Protein AF-A0A7S1T922-F1 (afdb_monomer)

Secondary structure (DSSP, 8-state):
--------------------------------EEEEEEEE--S-GGGGSGGG---EESSS---SSSSSPPPTTTTB-TTT-SBPEEEEEEE---TTSGGGSEEEEEEEE-S-GGGTTSTTSEEEEEEEE-SS-SS--SSPPPTT--SPPPPPTTTTT----TT-HHHHHHHHHTT----S-SSS--PPPEEEE---SS-SSS---STTSHHHHHHHHHHHHHHHHTT----TT---HHHHHHHHHHS-GGGG-EEEEE---

Structure (mmCIF, N/CA/C/O backbone):
data_AF-A0A7S1T922-F1
#
_entry.id   AF-A0A7S1T922-F1
#
loop_
_atom_site.group_PDB
_atom_site.id
_atom_site.type_symbol
_atom_site.label_atom_id
_atom_site.label_alt_id
_atom_site.label_comp_id
_atom_site.label_asym_id
_atom_site.label_entity_id
_atom_site.label_seq_id
_atom_site.pdbx_PDB_ins_code
_atom_site.Cartn_x
_atom_site.Cartn_y
_atom_site.Cartn_z
_atom_site.occupancy
_atom_site.B_iso_or_equiv
_atom_site.auth_seq_id
_atom_site.auth_comp_id
_atom_site.auth_asym_id
_atom_site.auth_atom_id
_atom_site.pdbx_PDB_model_num
ATOM 1 N N . ASP A 1 1 ? -32.374 -12.387 65.206 1.00 33.56 1 ASP A N 1
ATOM 2 C CA . ASP A 1 1 ? -32.457 -13.682 65.903 1.00 33.56 1 ASP A CA 1
ATOM 3 C C . ASP A 1 1 ? -32.632 -14.770 64.865 1.00 33.56 1 ASP A C 1
ATOM 5 O O . ASP A 1 1 ? -33.562 -14.675 64.082 1.00 33.56 1 ASP A O 1
ATOM 9 N N . GLU A 1 2 ? -31.784 -15.767 64.685 1.00 30.92 2 GLU A N 1
ATOM 10 C CA . GLU A 1 2 ? -30.528 -16.191 65.299 1.00 30.92 2 GLU A CA 1
ATOM 11 C C . GLU A 1 2 ? -29.911 -17.172 64.282 1.00 30.92 2 GLU A C 1
ATOM 13 O O . GLU A 1 2 ? -30.630 -17.867 63.560 1.00 30.92 2 GLU A O 1
ATOM 18 N N . ALA A 1 3 ? -28.585 -17.188 64.190 1.00 24.31 3 ALA A N 1
ATOM 19 C CA . ALA A 1 3 ? -27.822 -18.174 63.435 1.00 24.31 3 ALA A CA 1
ATOM 20 C C . ALA A 1 3 ? -27.866 -19.546 64.127 1.00 24.31 3 ALA A C 1
ATOM 22 O O . ALA A 1 3 ? -28.048 -19.597 65.336 1.00 24.31 3 ALA A O 1
ATOM 23 N N . HIS A 1 4 ? -27.555 -20.629 63.408 1.00 27.78 4 HIS A N 1
ATOM 24 C CA . HIS A 1 4 ? -26.726 -21.689 63.990 1.00 27.78 4 HIS A CA 1
ATOM 25 C C . HIS A 1 4 ? -25.907 -22.410 62.916 1.00 27.78 4 HIS A C 1
ATOM 27 O O . HIS A 1 4 ? -26.412 -23.172 62.095 1.00 27.78 4 HIS A O 1
ATOM 33 N N . VAL A 1 5 ? -24.608 -22.127 62.968 1.00 26.52 5 VAL A N 1
ATOM 34 C CA . VAL A 1 5 ? -23.510 -22.930 62.433 1.00 26.52 5 VAL A CA 1
ATOM 35 C C . VAL A 1 5 ? -23.340 -24.152 63.339 1.00 26.52 5 VAL A C 1
ATOM 37 O O . VAL A 1 5 ? -23.455 -24.021 64.560 1.00 26.52 5 VAL A O 1
ATOM 40 N N . VAL A 1 6 ? -22.997 -25.310 62.768 1.00 30.72 6 VAL A N 1
ATOM 41 C CA . VAL A 1 6 ? -22.291 -26.362 63.509 1.00 30.72 6 VAL A CA 1
ATOM 42 C C . VAL A 1 6 ? -21.081 -26.809 62.698 1.00 30.72 6 VAL A C 1
ATOM 44 O O . VAL A 1 6 ? -21.196 -27.284 61.571 1.00 30.72 6 VAL A O 1
ATOM 47 N N . VAL A 1 7 ? -19.933 -26.579 63.321 1.00 25.06 7 VAL A N 1
ATOM 48 C CA . VAL A 1 7 ? -18.575 -26.962 62.947 1.00 25.06 7 VAL A CA 1
ATOM 49 C C . VAL A 1 7 ? -18.352 -28.429 63.324 1.00 25.06 7 VAL A C 1
ATOM 51 O O . VAL A 1 7 ? -18.814 -28.865 64.378 1.00 25.06 7 VAL A O 1
ATOM 54 N N . ALA A 1 8 ? -17.595 -29.166 62.513 1.00 29.77 8 ALA A N 1
ATOM 55 C CA . ALA A 1 8 ? -16.902 -30.370 62.957 1.00 29.77 8 ALA A CA 1
ATOM 56 C C . ALA A 1 8 ? -15.410 -30.211 62.635 1.00 29.77 8 ALA A C 1
ATOM 58 O O . ALA A 1 8 ? -15.023 -30.191 61.471 1.00 29.77 8 ALA A O 1
ATOM 59 N N . GLU A 1 9 ? -14.600 -30.073 63.684 1.00 29.53 9 GLU A N 1
ATOM 60 C CA . GLU A 1 9 ? -13.139 -30.160 63.657 1.00 29.53 9 GLU A CA 1
ATOM 61 C C . GLU A 1 9 ? -12.690 -31.444 64.366 1.00 29.53 9 GLU A C 1
ATOM 63 O O . GLU A 1 9 ? -13.256 -31.794 65.407 1.00 29.53 9 GLU A O 1
ATOM 68 N N . LYS A 1 10 ? -11.659 -32.088 63.795 1.00 31.52 10 LYS A N 1
ATOM 69 C CA . LYS A 1 10 ? -10.543 -32.875 64.380 1.00 31.52 10 LYS A CA 1
ATOM 70 C C . LYS A 1 10 ? -10.124 -33.959 63.371 1.00 31.52 10 LYS A C 1
ATOM 72 O O . LYS A 1 10 ? -10.988 -34.581 62.772 1.00 31.52 10 LYS A O 1
ATOM 77 N N . GLU A 1 11 ? -8.856 -34.276 63.135 1.00 32.97 11 GLU A N 1
ATOM 78 C CA . GLU A 1 11 ? -7.613 -33.996 63.859 1.00 32.97 11 GLU A CA 1
ATOM 79 C C . GLU A 1 11 ? -6.422 -34.184 62.897 1.00 32.97 11 GLU A C 1
ATOM 81 O O . GLU A 1 11 ? -6.528 -34.909 61.907 1.00 32.97 11 GLU A O 1
ATOM 86 N N . GLU A 1 12 ? -5.311 -33.515 63.201 1.00 35.28 12 GLU A N 1
ATOM 87 C CA . GLU A 1 12 ? -4.039 -33.523 62.471 1.00 35.28 12 GLU A CA 1
ATOM 88 C C . GLU A 1 12 ? -3.331 -34.890 62.488 1.00 35.28 12 GLU A C 1
ATOM 90 O O . GLU A 1 12 ? -3.368 -35.622 63.478 1.00 35.28 12 GLU A O 1
ATOM 95 N N . GLY A 1 13 ? -2.601 -35.181 61.408 1.00 30.73 13 GLY A N 1
ATOM 96 C CA . GLY A 1 13 ? -1.639 -36.275 61.316 1.00 30.73 13 GLY A CA 1
ATOM 97 C C . GLY A 1 13 ? -0.572 -35.963 60.267 1.00 30.73 13 GLY A C 1
ATOM 98 O O . GLY A 1 13 ? -0.808 -36.131 59.076 1.00 30.73 13 GLY A O 1
ATOM 99 N N . ASP A 1 14 ? 0.571 -35.476 60.747 1.00 37.25 14 ASP A N 1
ATOM 100 C CA . ASP A 1 14 ? 1.849 -35.278 60.052 1.00 37.25 14 ASP A CA 1
ATOM 101 C C . ASP A 1 14 ? 2.324 -36.546 59.312 1.00 37.25 14 ASP A C 1
ATOM 103 O O . ASP A 1 14 ? 2.269 -37.655 59.850 1.00 37.25 14 ASP A O 1
ATOM 107 N N . GLY A 1 15 ? 2.813 -36.364 58.083 1.00 33.34 15 GLY A N 1
ATOM 108 C CA . GLY A 1 15 ? 3.471 -37.398 57.292 1.00 33.34 15 GLY A CA 1
ATOM 109 C C . GLY A 1 15 ? 3.957 -36.872 55.941 1.00 33.34 15 GLY A C 1
ATOM 110 O O . GLY A 1 15 ? 3.274 -37.010 54.933 1.00 33.34 15 GLY A O 1
ATOM 111 N N . GLN A 1 16 ? 5.145 -36.271 55.936 1.00 37.50 16 GLN A N 1
ATOM 112 C CA . GLN A 1 16 ? 5.915 -35.851 54.756 1.00 37.50 16 GLN A CA 1
ATOM 113 C C . GLN A 1 16 ? 6.115 -36.994 53.732 1.00 37.50 16 GLN A C 1
ATOM 115 O O . GLN A 1 16 ? 6.586 -38.063 54.122 1.00 37.50 16 GLN A O 1
ATOM 120 N N . ASN A 1 17 ? 5.882 -36.759 52.429 1.00 32.50 17 ASN A N 1
ATOM 121 C CA . ASN A 1 17 ? 6.577 -37.485 51.350 1.00 32.50 17 ASN A CA 1
ATOM 122 C C . ASN A 1 17 ? 6.554 -36.717 50.006 1.00 32.50 17 ASN A C 1
ATOM 124 O O . ASN A 1 17 ? 5.524 -36.660 49.348 1.00 32.50 17 ASN A O 1
ATOM 128 N N . TYR A 1 18 ? 7.707 -36.115 49.697 1.00 34.81 18 TYR A N 1
ATOM 129 C CA . TYR A 1 18 ? 8.375 -35.900 48.406 1.00 34.81 18 TYR A CA 1
ATOM 130 C C . TYR A 1 18 ? 7.546 -35.808 47.105 1.00 34.81 18 TYR A C 1
ATOM 132 O O . TYR A 1 18 ? 7.038 -36.807 46.615 1.00 34.81 18 TYR A O 1
ATOM 140 N N . GLY A 1 19 ? 7.567 -34.602 46.522 1.00 39.25 19 GLY A N 1
ATOM 141 C CA . GLY A 1 19 ? 8.035 -34.330 45.157 1.00 39.25 19 GLY A CA 1
ATOM 142 C C . GLY A 1 19 ? 7.337 -35.019 43.991 1.00 39.25 19 GLY A C 1
ATOM 143 O O . GLY A 1 19 ? 7.644 -36.163 43.686 1.00 39.25 19 GLY A O 1
ATOM 144 N N . GLU A 1 20 ? 6.552 -34.236 43.263 1.00 41.75 20 GLU A N 1
ATOM 145 C CA . GLU A 1 20 ? 6.659 -34.141 41.808 1.00 41.75 20 GLU A CA 1
ATOM 146 C C . GLU A 1 20 ? 6.346 -32.679 41.479 1.00 41.75 20 GLU A C 1
ATOM 148 O O . GLU A 1 20 ? 5.205 -32.226 41.559 1.00 41.75 20 GLU A O 1
ATOM 153 N N . ASP A 1 21 ? 7.422 -31.918 41.279 1.00 41.28 21 ASP A N 1
ATOM 154 C CA . ASP A 1 21 ? 7.391 -30.658 40.558 1.00 41.28 21 ASP A CA 1
ATOM 155 C C . ASP A 1 21 ? 6.929 -31.017 39.138 1.00 41.28 21 ASP A C 1
ATOM 157 O O . ASP A 1 21 ? 7.719 -31.483 38.318 1.00 41.28 21 ASP A O 1
ATOM 161 N N . GLU A 1 22 ? 5.631 -30.894 38.862 1.00 44.97 22 GLU A N 1
ATOM 162 C CA . GLU A 1 22 ? 5.206 -30.612 37.495 1.00 44.97 22 GLU A CA 1
ATOM 163 C C . GLU A 1 22 ? 5.652 -29.170 37.264 1.00 44.97 22 GLU A C 1
ATOM 165 O O . GLU A 1 22 ? 4.977 -28.212 37.638 1.00 44.97 22 GLU A O 1
ATOM 170 N N . GLU A 1 23 ? 6.895 -29.031 36.795 1.00 46.75 23 GLU A N 1
ATOM 171 C CA . GLU A 1 23 ? 7.306 -27.848 36.063 1.00 46.75 23 GLU A CA 1
ATOM 172 C C . GLU A 1 23 ? 6.261 -27.700 34.959 1.00 46.75 23 GLU A C 1
ATOM 174 O O . GLU A 1 23 ? 6.206 -28.508 34.030 1.00 46.75 23 GLU A O 1
ATOM 179 N N . ASP A 1 24 ? 5.369 -26.725 35.133 1.00 46.00 24 ASP A N 1
ATOM 180 C CA . ASP A 1 24 ? 4.614 -26.130 34.045 1.00 46.00 24 ASP A CA 1
ATOM 181 C C . ASP A 1 24 ? 5.674 -25.608 33.054 1.00 46.00 24 ASP A C 1
ATOM 183 O O . ASP A 1 24 ? 6.095 -24.451 33.101 1.00 46.00 24 ASP A O 1
ATOM 187 N N . GLU A 1 25 ? 6.188 -26.498 32.201 1.00 48.97 25 GLU A N 1
ATOM 188 C CA . GLU A 1 25 ? 6.763 -26.160 30.905 1.00 48.97 25 GLU A CA 1
ATOM 189 C C . GLU A 1 25 ? 5.591 -25.606 30.087 1.00 48.97 25 GLU A C 1
ATOM 191 O O . GLU A 1 25 ? 5.027 -26.286 29.229 1.00 48.97 25 GLU A O 1
ATOM 196 N N . ASP A 1 26 ? 5.152 -24.394 30.443 1.00 51.12 26 ASP A N 1
ATOM 197 C CA . ASP A 1 26 ? 4.234 -23.606 29.643 1.00 51.12 26 ASP A CA 1
ATOM 198 C C . ASP A 1 26 ? 4.912 -23.435 28.287 1.00 51.12 26 ASP A C 1
ATOM 200 O O . ASP A 1 26 ? 5.887 -22.701 28.136 1.00 51.12 26 ASP A O 1
ATOM 204 N N . GLU A 1 27 ? 4.404 -24.226 27.349 1.00 52.44 27 GLU A N 1
ATOM 205 C CA . GLU A 1 27 ? 4.598 -24.204 25.915 1.00 52.44 27 GLU A CA 1
ATOM 206 C C . GLU A 1 27 ? 5.027 -22.807 25.445 1.00 52.44 27 GLU A C 1
ATOM 208 O O . GLU A 1 27 ? 4.201 -21.902 25.292 1.00 52.44 27 GLU A O 1
ATOM 213 N N . ASP A 1 28 ? 6.322 -22.639 25.159 1.00 51.75 28 ASP A N 1
ATOM 214 C CA . ASP A 1 28 ? 6.777 -21.667 24.171 1.00 51.75 28 ASP A CA 1
ATOM 215 C C . ASP A 1 28 ? 6.165 -22.110 22.827 1.00 51.75 28 ASP A C 1
ATOM 217 O O . ASP A 1 28 ? 6.832 -22.702 21.980 1.00 51.75 28 ASP A O 1
ATOM 221 N N . GLU A 1 29 ? 4.851 -21.913 22.652 1.00 53.12 29 GLU A N 1
ATOM 222 C CA . GLU A 1 29 ? 4.195 -21.943 21.352 1.00 53.12 29 GLU A CA 1
ATOM 223 C C . GLU A 1 29 ? 5.031 -21.030 20.469 1.00 53.12 29 GLU A C 1
ATOM 225 O O . GLU A 1 29 ? 5.081 -19.829 20.730 1.00 53.12 29 GLU A O 1
ATOM 230 N N . ASP A 1 30 ? 5.730 -21.618 19.494 1.00 57.31 30 ASP A N 1
ATOM 231 C CA . ASP A 1 30 ? 6.696 -20.971 18.611 1.00 57.31 30 ASP A CA 1
ATOM 232 C C . ASP A 1 30 ? 6.148 -19.627 18.085 1.00 57.31 30 ASP A C 1
ATOM 234 O O . ASP A 1 30 ? 5.515 -19.559 17.024 1.00 57.31 30 ASP A O 1
ATOM 238 N N . GLN A 1 31 ? 6.365 -18.536 18.828 1.00 56.94 31 GLN A N 1
ATOM 239 C CA . GLN A 1 31 ? 5.956 -17.198 18.427 1.00 56.94 31 GLN A CA 1
ATOM 240 C C . GLN A 1 31 ? 6.876 -16.802 17.283 1.00 56.94 31 GLN A C 1
ATOM 242 O O . GLN A 1 31 ? 7.995 -16.331 17.476 1.00 56.94 31 GLN A O 1
ATOM 247 N N . LEU A 1 32 ? 6.407 -17.048 16.064 1.00 66.00 32 LEU A N 1
ATOM 248 C CA . LEU A 1 32 ? 7.115 -16.675 14.853 1.00 66.00 32 LEU A CA 1
ATOM 249 C C . LEU A 1 32 ? 7.105 -15.147 14.741 1.00 66.00 32 LEU A C 1
ATOM 251 O O . LEU A 1 32 ? 6.103 -14.531 14.369 1.00 66.00 32 LEU A O 1
ATOM 255 N N . GLU A 1 33 ? 8.231 -14.538 15.095 1.00 68.25 33 GLU A N 1
ATOM 256 C CA . GLU A 1 33 ? 8.508 -13.126 14.870 1.00 68.25 33 GLU A CA 1
ATOM 257 C C . GLU A 1 33 ? 9.155 -12.948 13.491 1.00 68.25 33 GLU A C 1
ATOM 259 O O . GLU A 1 33 ? 10.120 -13.632 13.141 1.00 68.25 33 GLU A O 1
ATOM 264 N N . TRP A 1 34 ? 8.631 -12.014 12.694 1.00 78.69 34 TRP A N 1
ATOM 265 C CA . TRP A 1 34 ? 9.220 -11.656 11.403 1.00 78.69 34 TRP A CA 1
ATOM 266 C C . TRP A 1 34 ? 9.625 -10.185 11.381 1.00 78.69 34 TRP A C 1
ATOM 268 O O . TRP A 1 34 ? 8.806 -9.292 11.622 1.00 78.69 34 TRP A O 1
ATOM 278 N N . MET A 1 35 ? 10.883 -9.935 11.018 1.00 83.25 35 MET A N 1
ATOM 279 C CA . MET A 1 35 ? 11.386 -8.602 10.704 1.00 83.25 35 MET A CA 1
ATOM 280 C C . MET A 1 35 ? 11.002 -8.250 9.265 1.00 83.25 35 MET A C 1
ATOM 282 O O . MET A 1 35 ? 11.405 -8.935 8.328 1.00 83.25 35 MET A O 1
ATOM 286 N N . LEU A 1 36 ? 10.222 -7.181 9.077 1.00 85.88 36 LEU A N 1
ATOM 287 C CA . LEU A 1 36 ? 9.866 -6.720 7.730 1.00 85.88 36 LEU A CA 1
ATOM 288 C C . LEU A 1 36 ? 10.960 -5.884 7.065 1.00 85.88 36 LEU A C 1
ATOM 290 O O . LEU A 1 36 ? 10.932 -5.749 5.847 1.00 85.88 36 LEU A O 1
ATOM 294 N N . GLY A 1 37 ? 11.856 -5.288 7.856 1.00 89.88 37 GLY A N 1
ATOM 295 C CA . GLY A 1 37 ? 12.915 -4.391 7.402 1.00 89.88 37 GLY A CA 1
ATOM 296 C C . GLY A 1 37 ? 13.105 -3.177 8.316 1.00 89.88 37 GLY A C 1
ATOM 297 O O . GLY A 1 37 ? 12.448 -3.044 9.358 1.00 89.88 37 GLY A O 1
ATOM 298 N N . PHE A 1 38 ? 14.002 -2.289 7.898 1.00 90.88 38 PHE A N 1
ATOM 299 C CA . PHE A 1 38 ? 14.304 -1.013 8.540 1.00 90.88 38 PHE A CA 1
ATOM 300 C C . PHE A 1 38 ? 13.444 0.100 7.958 1.00 90.88 38 PHE A C 1
ATOM 302 O O . PHE A 1 38 ? 13.161 0.113 6.762 1.00 90.88 38 PHE A O 1
ATOM 309 N N . VAL A 1 39 ? 13.021 1.036 8.804 1.00 93.88 39 VAL A N 1
ATOM 310 C CA . VAL A 1 39 ? 12.244 2.193 8.357 1.00 93.88 39 VAL A CA 1
ATOM 311 C C . VAL A 1 39 ? 13.183 3.348 8.028 1.00 93.88 39 VAL A C 1
ATOM 313 O O . VAL A 1 39 ? 13.770 3.940 8.933 1.00 93.88 39 VAL A O 1
ATOM 316 N N . GLU A 1 40 ? 13.264 3.711 6.751 1.00 93.19 40 GLU A N 1
ATOM 317 C CA . GLU A 1 40 ? 14.149 4.767 6.251 1.00 93.19 40 GLU A CA 1
ATOM 318 C C . GLU A 1 40 ? 13.374 5.843 5.482 1.00 93.19 40 GLU A C 1
ATOM 320 O O . GLU A 1 40 ? 12.318 5.593 4.897 1.00 93.19 40 GLU A O 1
ATOM 325 N N . ALA A 1 41 ? 13.879 7.076 5.493 1.00 93.50 41 ALA A N 1
ATOM 326 C CA . ALA A 1 41 ? 13.308 8.125 4.656 1.00 93.50 41 ALA A CA 1
ATOM 327 C C . ALA A 1 41 ? 13.645 7.831 3.181 1.00 93.50 41 ALA A C 1
ATOM 329 O O . ALA A 1 41 ? 14.814 7.573 2.897 1.00 93.50 41 ALA A O 1
ATOM 330 N N . PRO A 1 42 ? 12.675 7.902 2.250 1.00 90.81 42 PRO A N 1
ATOM 331 C CA . PRO A 1 42 ? 12.951 7.675 0.832 1.00 90.81 42 PRO A CA 1
ATOM 332 C C . PRO A 1 42 ? 13.887 8.757 0.280 1.00 90.81 42 PRO A C 1
ATOM 334 O O . PRO A 1 42 ? 13.825 9.915 0.718 1.00 90.81 42 PRO A O 1
ATOM 337 N N . GLU A 1 43 ? 14.707 8.414 -0.715 1.00 87.31 43 GLU A N 1
ATOM 338 C CA . GLU A 1 43 ? 15.558 9.399 -1.392 1.00 87.31 43 GLU A CA 1
ATOM 339 C C . GLU A 1 43 ? 14.707 10.356 -2.241 1.00 87.31 43 GLU A C 1
ATOM 341 O O . GLU A 1 43 ? 14.911 11.576 -2.220 1.00 87.31 43 GLU A O 1
ATOM 346 N N . ASP A 1 44 ? 13.704 9.809 -2.936 1.00 88.31 44 ASP A N 1
ATOM 347 C CA . ASP A 1 44 ? 12.704 10.553 -3.702 1.00 88.31 44 ASP A CA 1
ATOM 348 C C . ASP A 1 44 ? 11.291 10.004 -3.427 1.00 88.31 44 ASP A C 1
ATOM 350 O O . ASP A 1 44 ? 11.036 8.803 -3.460 1.00 88.31 44 ASP A O 1
ATOM 354 N N . GLY A 1 45 ? 10.308 10.887 -3.225 1.00 86.88 45 GLY A N 1
ATOM 355 C CA . GLY A 1 45 ? 8.904 10.485 -3.070 1.00 86.88 45 GLY A CA 1
ATOM 356 C C . GLY A 1 45 ? 8.340 9.724 -4.280 1.00 86.88 45 GLY A C 1
ATOM 357 O O . GLY A 1 45 ? 7.357 8.995 -4.141 1.00 86.88 45 GLY A O 1
ATOM 358 N N . ALA A 1 46 ? 8.957 9.853 -5.460 1.00 90.81 46 ALA A N 1
ATOM 359 C CA . ALA A 1 46 ? 8.615 9.070 -6.645 1.00 90.81 46 ALA A CA 1
ATOM 360 C C . ALA A 1 46 ? 8.903 7.560 -6.491 1.00 90.81 46 ALA A C 1
ATOM 362 O O . ALA A 1 46 ? 8.287 6.750 -7.192 1.00 90.81 46 ALA A O 1
ATOM 363 N N . GLU A 1 47 ? 9.794 7.172 -5.574 1.00 91.62 47 GLU A N 1
ATOM 364 C CA . GLU A 1 47 ? 10.139 5.774 -5.272 1.00 91.62 47 GLU A CA 1
ATOM 365 C C . GLU A 1 47 ? 9.005 5.048 -4.543 1.00 91.62 47 GLU A C 1
ATOM 367 O O . GLU A 1 47 ? 8.852 3.836 -4.661 1.00 91.62 47 GLU A O 1
ATOM 372 N N . LEU A 1 48 ? 8.129 5.798 -3.872 1.00 94.56 48 LEU A N 1
ATOM 373 C CA . LEU A 1 48 ? 7.002 5.258 -3.112 1.00 94.56 48 LEU A CA 1
ATOM 374 C C . LEU A 1 48 ? 5.678 5.253 -3.893 1.00 94.56 48 LEU A C 1
ATOM 376 O O . LEU A 1 48 ? 4.610 5.012 -3.323 1.00 94.56 48 LEU A O 1
ATOM 380 N N . LEU A 1 49 ? 5.724 5.497 -5.205 1.00 95.31 49 LEU A N 1
ATOM 381 C CA . LEU A 1 49 ? 4.556 5.435 -6.085 1.00 95.31 49 LEU A CA 1
ATOM 382 C C . LEU A 1 49 ? 4.235 3.986 -6.488 1.00 95.31 49 LEU A C 1
ATOM 384 O O . LEU A 1 49 ? 5.094 3.107 -6.506 1.00 95.31 49 LEU A O 1
ATOM 388 N N . ARG A 1 50 ? 2.973 3.714 -6.846 1.00 96.06 50 ARG A N 1
ATOM 389 C CA . ARG A 1 50 ? 2.461 2.337 -7.012 1.00 96.06 50 ARG A CA 1
ATOM 390 C C . ARG A 1 50 ? 3.212 1.472 -8.032 1.00 96.06 50 ARG A C 1
ATOM 392 O O . ARG A 1 50 ? 3.267 0.260 -7.863 1.00 96.06 50 ARG A O 1
ATOM 399 N N . HIS A 1 51 ? 3.799 2.070 -9.072 1.00 95.81 51 HIS A N 1
ATOM 400 C CA . HIS A 1 51 ? 4.534 1.355 -10.125 1.00 95.81 51 HIS A CA 1
ATOM 401 C C . HIS A 1 51 ? 5.933 0.900 -9.693 1.00 95.81 51 HIS A C 1
ATOM 403 O O . HIS A 1 51 ? 6.563 0.124 -10.407 1.00 95.81 51 HIS A O 1
ATOM 409 N N . ARG A 1 52 ? 6.398 1.359 -8.525 1.00 95.75 52 ARG A N 1
ATOM 410 C CA . ARG A 1 52 ? 7.617 0.895 -7.851 1.00 95.75 52 ARG A CA 1
ATOM 411 C C . ARG A 1 52 ? 7.362 -0.255 -6.875 1.00 95.75 52 ARG A C 1
ATOM 413 O O . ARG A 1 52 ? 8.311 -0.829 -6.364 1.00 95.75 52 ARG A O 1
ATOM 420 N N . PHE A 1 53 ? 6.094 -0.613 -6.648 1.00 96.31 53 PHE A N 1
ATOM 421 C CA . PHE A 1 53 ? 5.671 -1.690 -5.745 1.00 96.31 53 PHE A CA 1
ATOM 422 C C . PHE A 1 53 ? 6.277 -1.597 -4.325 1.00 96.31 53 PHE A C 1
ATOM 424 O O . PHE A 1 53 ? 6.869 -2.564 -3.848 1.00 96.31 53 PHE A O 1
ATOM 431 N N . PRO A 1 54 ? 6.128 -0.460 -3.621 1.00 96.50 54 PRO A N 1
ATOM 432 C CA . PRO A 1 54 ? 6.856 -0.220 -2.380 1.00 96.50 54 PRO A CA 1
ATOM 433 C C . PRO A 1 54 ? 6.308 -1.030 -1.197 1.00 96.50 54 PRO A C 1
ATOM 435 O O . PRO A 1 54 ? 5.089 -1.212 -1.045 1.00 96.50 54 PRO A O 1
ATOM 438 N N . SER A 1 55 ? 7.218 -1.405 -0.299 1.00 97.56 55 SER A N 1
ATOM 439 C CA . SER A 1 55 ? 6.925 -1.676 1.111 1.00 97.56 55 SER A CA 1
ATOM 440 C C . SER A 1 55 ? 7.220 -0.402 1.899 1.00 97.56 55 SER A C 1
ATOM 442 O O . SER A 1 55 ? 8.311 0.147 1.795 1.00 97.56 55 SER A O 1
ATOM 444 N N . LYS A 1 56 ? 6.238 0.126 2.634 1.00 97.31 56 LYS A N 1
ATOM 445 C CA . LYS A 1 56 ? 6.358 1.446 3.272 1.00 97.31 56 LYS A CA 1
ATOM 446 C C . LYS A 1 56 ? 5.421 1.615 4.456 1.00 97.31 56 LYS A C 1
ATOM 448 O O . LYS A 1 56 ? 4.339 1.024 4.490 1.00 97.31 56 LYS A O 1
ATOM 453 N N . VAL A 1 57 ? 5.799 2.488 5.381 1.00 97.19 57 VAL A N 1
ATOM 454 C CA . VAL A 1 57 ? 4.959 2.946 6.491 1.00 97.19 57 VAL A CA 1
ATOM 455 C C . VAL A 1 57 ? 4.420 4.346 6.212 1.00 97.19 57 VAL A C 1
ATOM 457 O O . VAL A 1 57 ? 5.094 5.182 5.617 1.00 97.19 57 VAL A O 1
ATOM 460 N N . GLY A 1 58 ? 3.189 4.598 6.646 1.00 95.81 58 GLY A N 1
ATOM 461 C CA . GLY A 1 58 ? 2.530 5.895 6.579 1.00 95.81 58 GLY A CA 1
ATOM 462 C C . GLY A 1 58 ? 2.338 6.465 5.173 1.00 95.81 58 GLY A C 1
ATOM 463 O O . GLY A 1 58 ? 2.366 5.758 4.161 1.00 95.81 58 GLY A O 1
ATOM 464 N N . GLY A 1 59 ? 2.079 7.770 5.120 1.00 94.69 59 GLY A N 1
ATOM 465 C CA . GLY A 1 59 ? 1.738 8.483 3.895 1.00 94.69 59 GLY A CA 1
ATOM 466 C C . GLY A 1 59 ? 0.388 8.075 3.317 1.00 94.69 59 GLY A C 1
ATOM 467 O O . GLY A 1 59 ? -0.581 7.821 4.038 1.00 94.69 59 GLY A O 1
ATOM 468 N N . ARG A 1 60 ? 0.314 8.044 1.986 1.00 95.75 60 ARG A N 1
ATOM 469 C CA . ARG A 1 60 ? -0.877 7.597 1.248 1.00 95.75 60 ARG A CA 1
ATOM 470 C C . ARG A 1 60 ? -0.712 6.145 0.817 1.00 95.75 60 ARG A C 1
ATOM 472 O O . ARG A 1 60 ? 0.408 5.760 0.509 1.00 95.75 60 ARG A O 1
ATOM 479 N N . PRO A 1 61 ? -1.771 5.332 0.730 1.00 96.81 61 PRO A N 1
ATOM 480 C CA . PRO A 1 61 ? -1.640 4.015 0.118 1.00 96.81 61 PRO A CA 1
ATOM 481 C C . PRO A 1 61 ? -1.124 4.142 -1.324 1.00 96.81 61 PRO A C 1
ATOM 483 O O . PRO A 1 61 ? -1.671 4.910 -2.110 1.00 96.81 61 PRO A O 1
ATOM 486 N N . ALA A 1 62 ? -0.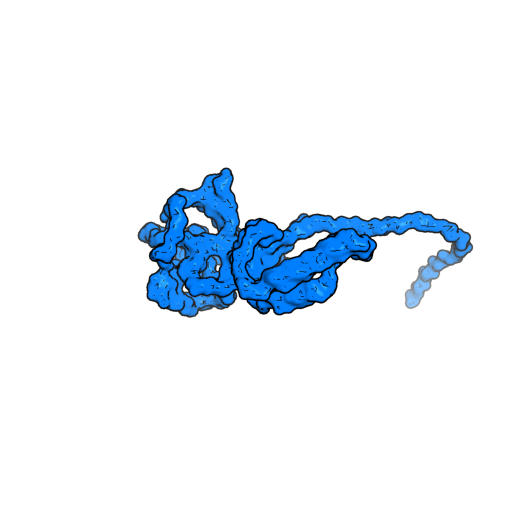103 3.375 -1.694 1.00 97.06 62 ALA A N 1
ATOM 487 C CA . ALA A 1 62 ? 0.283 3.185 -3.086 1.00 97.06 62 ALA A CA 1
ATOM 488 C C . ALA A 1 62 ? -0.547 2.019 -3.640 1.00 97.06 62 ALA A C 1
ATOM 490 O O . ALA A 1 62 ? -0.150 0.853 -3.573 1.00 97.06 62 ALA A O 1
ATOM 491 N N . TRP A 1 63 ? -1.764 2.334 -4.093 1.00 97.31 63 TRP A N 1
ATOM 492 C CA . TRP A 1 63 ? -2.754 1.339 -4.500 1.00 97.31 63 TRP A CA 1
ATOM 493 C C . TRP A 1 63 ? -2.264 0.486 -5.671 1.00 97.31 63 TRP A C 1
ATOM 495 O O . TRP A 1 63 ? -2.108 0.979 -6.786 1.00 97.31 63 TRP A O 1
ATOM 505 N N . LEU A 1 64 ? -2.069 -0.812 -5.415 1.00 97.00 64 LEU A N 1
ATOM 506 C CA . LEU A 1 64 ? -1.646 -1.776 -6.427 1.00 97.00 64 LEU A CA 1
ATOM 507 C C . LEU A 1 64 ? -2.683 -1.861 -7.559 1.00 97.00 64 LEU A C 1
ATOM 509 O O . LEU A 1 64 ? -2.318 -1.727 -8.721 1.00 97.00 64 LEU A O 1
ATOM 513 N N . ASP A 1 65 ? -3.965 -2.011 -7.220 1.00 95.56 65 ASP A N 1
ATOM 514 C CA . ASP A 1 65 ? -5.083 -1.766 -8.135 1.00 95.56 65 ASP A CA 1
ATOM 515 C C . ASP A 1 65 ? -5.656 -0.368 -7.836 1.00 95.56 65 ASP A C 1
ATOM 517 O O . ASP A 1 65 ? -6.350 -0.202 -6.831 1.00 95.56 65 ASP A O 1
ATOM 521 N N . PRO A 1 66 ? -5.370 0.648 -8.667 1.00 93.88 66 PRO A N 1
ATOM 522 C CA . PRO A 1 66 ? -5.803 2.027 -8.435 1.00 93.88 66 PRO A CA 1
ATOM 523 C C . PRO A 1 66 ? -7.295 2.272 -8.734 1.00 93.88 66 PRO A C 1
ATOM 525 O O . PRO A 1 66 ? -7.744 3.415 -8.680 1.00 93.88 66 PRO A O 1
ATOM 528 N N . VAL A 1 67 ? -8.064 1.236 -9.086 1.00 92.19 67 VAL A N 1
ATOM 529 C CA . VAL A 1 67 ? -9.477 1.340 -9.481 1.00 92.19 67 VAL A CA 1
ATOM 530 C C . VAL A 1 67 ? -10.387 0.626 -8.486 1.00 92.19 67 VAL A C 1
ATOM 532 O O . VAL A 1 67 ? -11.398 1.187 -8.061 1.00 92.19 67 VAL A O 1
ATOM 535 N N . HIS A 1 68 ? -10.044 -0.599 -8.091 1.00 92.31 68 HIS A N 1
ATOM 536 C CA . HIS A 1 68 ? -10.854 -1.417 -7.185 1.00 92.31 68 HIS A CA 1
ATOM 537 C C . HIS A 1 68 ? -10.444 -1.216 -5.724 1.00 92.31 68 HIS A C 1
ATOM 539 O O . HIS A 1 68 ? -9.928 -2.122 -5.065 1.00 92.31 68 HIS A O 1
ATOM 545 N N . LEU A 1 69 ? -10.689 -0.012 -5.210 1.00 94.75 69 LEU A N 1
ATOM 546 C CA . LEU A 1 69 ? -10.344 0.339 -3.834 1.00 94.75 69 LEU A CA 1
ATOM 547 C C . LEU A 1 69 ? -11.336 -0.243 -2.811 1.00 94.75 69 LEU A C 1
ATOM 549 O O . LEU A 1 69 ? -12.514 -0.448 -3.128 1.00 94.75 69 LEU A O 1
ATOM 553 N N . PRO A 1 70 ? -10.904 -0.468 -1.554 1.00 95.25 70 PRO A N 1
ATOM 554 C CA . PRO A 1 70 ? -11.823 -0.774 -0.465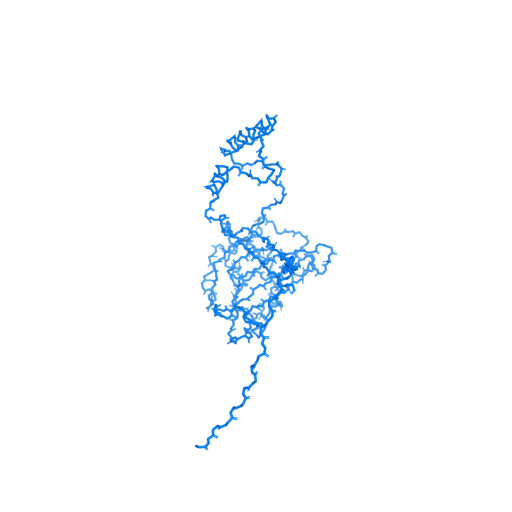 1.00 95.25 70 PRO A CA 1
ATOM 555 C C . PRO A 1 70 ? -12.873 0.331 -0.293 1.00 95.25 70 PRO A C 1
ATOM 557 O O . PRO A 1 70 ? -12.548 1.514 -0.229 1.00 95.25 70 PRO A O 1
ATOM 560 N N . SER A 1 71 ? -14.144 -0.050 -0.163 1.00 94.25 71 SER A N 1
ATOM 561 C CA . SER A 1 71 ? -15.225 0.912 0.082 1.00 94.25 71 SER A CA 1
ATOM 562 C C . SER A 1 71 ? -15.090 1.604 1.444 1.00 94.25 71 SER A C 1
ATOM 564 O O . SER A 1 71 ? -14.538 1.039 2.393 1.00 94.25 71 SER A O 1
ATOM 566 N N . ALA A 1 72 ? -15.721 2.771 1.604 1.00 93.62 72 ALA A N 1
ATOM 567 C CA . ALA A 1 72 ? -15.782 3.479 2.888 1.00 93.62 72 ALA A CA 1
ATOM 568 C C . ALA A 1 72 ? -16.288 2.592 4.048 1.00 93.62 72 ALA A C 1
ATOM 570 O O . ALA A 1 72 ? -15.758 2.641 5.157 1.00 93.62 72 ALA A O 1
ATOM 571 N N . SER A 1 73 ? -17.271 1.720 3.787 1.00 94.50 73 SER A N 1
ATOM 572 C CA . SER A 1 73 ? -17.780 0.768 4.788 1.00 94.50 73 SER A CA 1
ATOM 573 C C . SER A 1 73 ? -16.757 -0.300 5.189 1.00 94.50 73 SER A C 1
ATOM 575 O O . SER A 1 73 ? -16.685 -0.693 6.354 1.00 94.50 73 SER A O 1
ATOM 577 N N . GLN A 1 74 ? -15.931 -0.756 4.244 1.00 95.44 74 GLN A N 1
ATOM 578 C CA . GLN A 1 74 ? -14.852 -1.698 4.523 1.00 95.44 74 GLN A CA 1
ATOM 579 C C . GLN A 1 74 ? -13.727 -1.020 5.310 1.00 95.44 74 GLN A C 1
ATOM 581 O O . GLN A 1 74 ? -13.141 -1.660 6.179 1.00 95.44 74 GLN A O 1
ATOM 586 N N . LEU A 1 75 ? -13.490 0.270 5.068 1.00 95.56 75 LEU A N 1
ATOM 587 C CA . LEU A 1 75 ? -12.525 1.112 5.779 1.00 95.56 75 LEU A CA 1
ATOM 588 C C . LEU A 1 75 ? -13.089 1.751 7.057 1.00 95.56 75 LEU A C 1
ATOM 590 O O . LEU A 1 75 ? -12.545 2.732 7.554 1.00 95.56 75 LEU A O 1
ATOM 594 N N . THR A 1 76 ? -14.176 1.213 7.610 1.00 95.62 76 THR A N 1
ATOM 595 C CA . THR A 1 76 ? -14.732 1.667 8.888 1.00 95.62 76 THR A CA 1
ATOM 596 C C . THR A 1 76 ? -14.318 0.721 10.015 1.00 95.62 76 THR A C 1
ATOM 598 O O . THR A 1 76 ? -14.467 -0.500 9.916 1.00 95.62 76 THR A O 1
ATOM 601 N N . CYS A 1 77 ? -13.813 1.290 11.108 1.00 95.69 77 CYS A N 1
ATOM 602 C CA . CYS A 1 77 ? -13.441 0.576 12.321 1.00 95.69 77 CYS A CA 1
ATOM 603 C C . CYS A 1 77 ? -14.657 -0.155 12.897 1.00 95.69 77 CYS A C 1
ATOM 605 O O . CYS A 1 77 ? -15.694 0.453 13.161 1.00 95.69 77 CYS A O 1
ATOM 607 N N . GLY A 1 78 ? -14.524 -1.464 13.118 1.00 93.69 78 GLY A N 1
ATOM 608 C CA . GLY A 1 78 ? -15.588 -2.281 13.707 1.00 93.69 78 GLY A CA 1
ATOM 609 C C . GLY A 1 78 ? -15.829 -1.987 15.190 1.00 93.69 78 GLY A C 1
ATOM 610 O O . GLY A 1 78 ? -16.933 -2.210 15.675 1.00 93.69 78 GLY A O 1
ATOM 611 N N . ALA A 1 79 ? -14.821 -1.461 15.892 1.00 92.50 79 ALA A N 1
ATOM 612 C CA . ALA A 1 79 ? -14.897 -1.174 17.322 1.00 92.50 79 ALA A CA 1
ATOM 613 C C . ALA A 1 79 ? -15.446 0.230 17.630 1.00 92.50 79 ALA A C 1
ATOM 615 O O . ALA A 1 79 ? -16.213 0.392 18.575 1.00 92.50 79 ALA A O 1
ATOM 616 N N . THR A 1 80 ? -15.063 1.242 16.843 1.00 93.44 80 THR A N 1
ATOM 617 C CA . THR A 1 80 ? -15.370 2.660 17.123 1.00 93.44 80 THR A CA 1
ATOM 618 C C . THR A 1 80 ? -16.327 3.280 16.103 1.00 93.44 80 THR A C 1
ATOM 620 O O . THR A 1 80 ? -16.878 4.354 16.334 1.00 93.44 80 THR A O 1
ATOM 623 N N . GLY A 1 81 ? -16.533 2.635 14.948 1.00 94.00 81 GLY A N 1
ATOM 624 C CA . GLY A 1 81 ? -17.329 3.176 13.840 1.00 94.00 81 GLY A CA 1
ATOM 625 C C . GLY A 1 81 ? -16.668 4.348 13.104 1.00 94.00 81 GLY A C 1
ATOM 626 O O . GLY A 1 81 ? -17.278 4.934 12.210 1.00 94.00 81 GLY A O 1
ATOM 627 N N . ARG A 1 82 ? -15.434 4.717 13.465 1.00 94.12 82 ARG A N 1
ATOM 628 C CA . ARG A 1 82 ? -14.663 5.773 12.796 1.00 94.12 82 ARG A CA 1
ATOM 629 C C . ARG A 1 82 ? -13.990 5.237 11.527 1.00 94.12 82 ARG A C 1
ATOM 631 O O . ARG A 1 82 ? -13.676 4.048 11.475 1.00 94.12 82 ARG A O 1
ATOM 638 N N . PRO A 1 83 ? -13.726 6.080 10.515 1.00 94.88 83 PRO A N 1
ATOM 639 C CA . PRO A 1 83 ? -12.858 5.699 9.405 1.00 94.88 83 PRO A CA 1
ATOM 640 C C . PRO A 1 83 ? -11.480 5.266 9.916 1.00 94.88 83 PRO A C 1
ATOM 642 O O . PRO A 1 83 ? -10.924 5.920 10.797 1.00 94.88 83 PRO A O 1
ATOM 645 N N . LEU A 1 84 ? -10.953 4.174 9.372 1.00 95.00 84 LEU A N 1
ATOM 646 C CA . LEU A 1 84 ? -9.596 3.713 9.642 1.00 95.00 84 LEU A CA 1
ATOM 647 C C . LEU A 1 84 ? -8.587 4.588 8.893 1.00 95.00 84 LEU A C 1
ATOM 649 O O . LEU A 1 84 ? -8.874 5.088 7.799 1.00 95.00 84 LEU A O 1
ATOM 653 N N . ASP A 1 85 ? -7.396 4.718 9.462 1.00 95.00 85 ASP A N 1
ATOM 654 C CA . ASP A 1 85 ? -6.274 5.409 8.843 1.00 95.00 85 ASP A CA 1
ATOM 655 C C . ASP A 1 85 ? -5.254 4.394 8.313 1.00 95.00 85 ASP A C 1
ATOM 657 O O . ASP A 1 85 ? -5.095 3.294 8.849 1.00 95.00 85 ASP A O 1
ATOM 661 N N . PHE A 1 86 ? -4.607 4.742 7.202 1.00 96.62 86 PHE A N 1
ATOM 662 C CA . PHE A 1 86 ? -3.607 3.894 6.561 1.00 96.62 86 PHE A CA 1
ATOM 663 C C . PHE A 1 86 ? -2.341 3.863 7.410 1.00 96.62 86 PHE A C 1
ATOM 665 O O . PHE A 1 86 ? -1.778 4.919 7.669 1.00 96.62 86 PHE A O 1
ATOM 672 N N . LEU A 1 87 ? -1.903 2.676 7.830 1.00 96.12 87 LEU A N 1
ATOM 673 C CA . LEU A 1 87 ? -0.727 2.516 8.682 1.00 96.12 87 LEU A CA 1
ATOM 674 C C . LEU A 1 87 ? 0.522 2.187 7.866 1.00 96.12 87 LEU A C 1
ATOM 676 O O . LEU A 1 87 ? 1.543 2.842 8.031 1.00 96.12 87 LEU A O 1
ATOM 680 N N . LEU A 1 88 ? 0.451 1.163 7.015 1.00 97.25 88 LEU A N 1
ATOM 681 C CA . LEU A 1 88 ? 1.570 0.689 6.198 1.00 97.25 88 LEU A CA 1
ATOM 682 C C . LEU A 1 88 ? 1.083 -0.240 5.090 1.00 97.25 88 LEU A C 1
ATOM 684 O O . LEU A 1 88 ? -0.044 -0.748 5.121 1.00 97.25 88 LEU A O 1
ATOM 688 N N . GLN A 1 89 ? 1.969 -0.514 4.142 1.00 97.88 89 GLN A N 1
ATOM 689 C CA . GLN A 1 89 ? 1.800 -1.566 3.155 1.00 97.88 89 GLN A CA 1
ATOM 690 C C . GLN A 1 89 ? 3.068 -2.397 3.002 1.00 97.88 89 GLN A C 1
ATOM 692 O O . GLN A 1 89 ? 4.177 -1.890 3.156 1.00 97.88 89 GLN A O 1
ATOM 697 N N . VAL A 1 90 ? 2.883 -3.660 2.634 1.00 97.38 90 VAL A N 1
ATOM 698 C CA . VAL A 1 90 ? 3.973 -4.595 2.349 1.00 97.38 90 VAL A CA 1
ATOM 699 C C . VAL A 1 90 ? 3.742 -5.196 0.976 1.00 97.38 90 VAL A C 1
ATOM 701 O O . VAL A 1 90 ? 2.707 -5.830 0.741 1.00 97.38 90 VAL A O 1
ATOM 704 N N . TYR A 1 91 ? 4.697 -5.000 0.072 1.00 96.94 91 TYR A N 1
ATOM 705 C CA . TYR A 1 91 ? 4.754 -5.732 -1.181 1.00 96.94 91 TYR A CA 1
ATOM 706 C C . TYR A 1 91 ? 5.421 -7.087 -0.934 1.00 96.94 91 TYR A C 1
ATOM 708 O O . TYR A 1 91 ? 6.561 -7.173 -0.493 1.00 96.94 91 TYR A O 1
ATOM 716 N N . ALA A 1 92 ? 4.676 -8.158 -1.179 1.00 94.69 92 ALA A N 1
ATOM 717 C CA . ALA A 1 92 ? 5.075 -9.524 -0.878 1.00 94.69 92 ALA A CA 1
ATOM 718 C C . ALA A 1 92 ? 4.746 -10.417 -2.082 1.00 94.69 92 ALA A C 1
ATOM 720 O O . ALA A 1 92 ? 3.791 -11.190 -1.993 1.00 94.69 92 ALA A O 1
ATOM 721 N N . PRO A 1 93 ? 5.453 -10.302 -3.216 1.00 93.44 93 PRO A N 1
ATOM 722 C CA . PRO A 1 93 ? 5.125 -11.019 -4.448 1.00 93.44 93 PRO A CA 1
ATOM 723 C C . PRO A 1 93 ? 5.102 -12.544 -4.268 1.00 93.44 93 PRO A C 1
ATOM 725 O O . PRO A 1 93 ? 5.739 -13.094 -3.369 1.00 93.44 93 PRO A O 1
ATOM 728 N N . VAL A 1 94 ? 4.353 -13.243 -5.127 1.00 92.62 94 VAL A N 1
ATOM 729 C CA . VAL A 1 94 ? 4.344 -14.716 -5.192 1.00 92.62 94 VAL A CA 1
ATOM 730 C C . VAL A 1 94 ? 4.552 -15.159 -6.629 1.00 92.62 94 VAL A C 1
ATOM 732 O O . VAL A 1 94 ? 3.601 -15.433 -7.356 1.00 92.62 94 VAL A O 1
ATOM 735 N N . GLU A 1 95 ? 5.809 -15.260 -7.045 1.00 89.94 95 GLU A N 1
ATOM 736 C CA . GLU A 1 95 ? 6.163 -15.567 -8.438 1.00 89.94 95 GLU A CA 1
ATOM 737 C C . GLU A 1 95 ? 5.582 -16.898 -8.939 1.00 89.94 95 GLU A C 1
ATOM 739 O O . GLU A 1 95 ? 5.241 -17.039 -10.113 1.00 89.94 95 GLU A O 1
ATOM 744 N N . THR A 1 96 ? 5.426 -17.876 -8.044 1.00 92.56 96 THR A N 1
ATOM 745 C CA . THR A 1 96 ? 4.891 -19.207 -8.365 1.00 92.56 96 THR A CA 1
ATOM 746 C C . THR A 1 96 ? 3.374 -19.232 -8.552 1.00 92.56 96 THR A C 1
ATOM 748 O O . THR A 1 96 ? 2.838 -20.226 -9.043 1.00 92.56 96 THR A O 1
ATOM 751 N N . VAL A 1 97 ? 2.667 -18.159 -8.182 1.00 93.75 97 VAL A N 1
ATOM 752 C CA . VAL A 1 97 ? 1.213 -18.037 -8.308 1.00 93.75 97 VAL A CA 1
ATOM 753 C C . VAL A 1 97 ? 0.916 -16.918 -9.305 1.00 93.75 97 VAL A C 1
ATOM 755 O O . VAL A 1 97 ? 0.928 -15.754 -8.915 1.00 93.75 97 VAL A O 1
ATOM 758 N N . PRO A 1 98 ? 0.593 -17.237 -10.576 1.00 92.75 98 PRO A N 1
ATOM 759 C CA . PRO A 1 98 ? 0.417 -16.228 -11.619 1.00 92.75 98 PRO A CA 1
ATOM 760 C C . PRO A 1 98 ? -0.544 -15.104 -11.232 1.00 92.75 98 PRO A C 1
ATOM 762 O O . PRO A 1 98 ? -0.202 -13.945 -11.412 1.00 92.75 98 PRO A O 1
ATOM 765 N N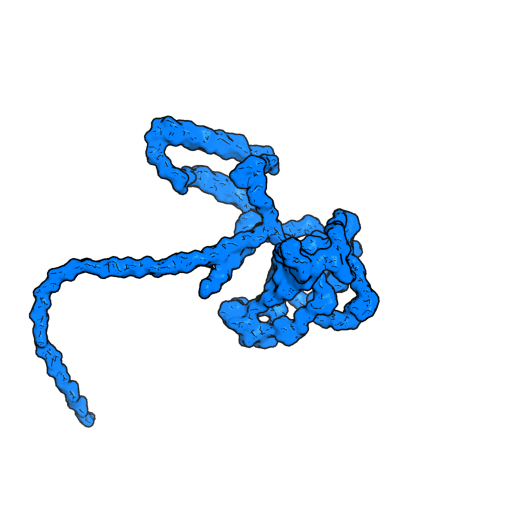 . ALA A 1 99 ? -1.677 -15.439 -10.605 1.00 93.50 99 ALA A N 1
ATOM 766 C CA . ALA A 1 99 ? -2.696 -14.476 -10.177 1.00 93.50 99 ALA A CA 1
ATOM 767 C C . ALA A 1 99 ? -2.316 -13.613 -8.957 1.00 93.50 99 ALA A C 1
ATOM 769 O O . ALA A 1 99 ? -3.098 -12.779 -8.509 1.00 93.50 99 ALA A O 1
ATOM 770 N N . ALA A 1 100 ? -1.148 -13.856 -8.367 1.00 93.62 100 ALA A N 1
ATOM 771 C CA . ALA A 1 100 ? -0.626 -13.149 -7.206 1.00 93.62 100 ALA A CA 1
ATOM 772 C C . ALA A 1 100 ? 0.852 -12.786 -7.390 1.00 93.62 100 ALA A C 1
ATOM 774 O O . ALA A 1 100 ? 1.564 -12.620 -6.395 1.00 93.62 100 ALA A O 1
ATOM 775 N N . PHE A 1 101 ? 1.299 -12.671 -8.648 1.00 95.31 101 PHE A N 1
ATOM 776 C CA . PHE A 1 101 ? 2.658 -12.254 -8.970 1.00 95.31 101 PHE A CA 1
ATOM 777 C C . PHE A 1 101 ? 2.964 -10.932 -8.269 1.00 95.31 101 PHE A C 1
ATOM 779 O O . PHE A 1 101 ? 3.908 -10.856 -7.488 1.00 95.31 101 PHE A O 1
ATOM 786 N N . HIS A 1 102 ? 2.082 -9.945 -8.441 1.00 96.50 102 HIS A N 1
ATOM 787 C CA . HIS A 1 102 ? 2.032 -8.794 -7.557 1.00 96.50 102 HIS A CA 1
ATOM 788 C C . HIS A 1 102 ? 1.064 -9.088 -6.418 1.00 96.50 102 HIS A C 1
ATOM 790 O O . HIS A 1 102 ? -0.110 -9.387 -6.648 1.00 96.50 102 HIS A O 1
ATOM 796 N N . ARG A 1 103 ? 1.534 -8.977 -5.176 1.00 97.75 103 ARG A N 1
ATOM 797 C CA . ARG A 1 103 ? 0.687 -9.077 -3.987 1.00 97.75 103 ARG A CA 1
ATOM 798 C C . ARG A 1 103 ? 1.097 -8.003 -2.998 1.00 97.75 103 ARG A C 1
ATOM 800 O O . ARG A 1 103 ? 2.242 -7.978 -2.565 1.00 97.75 103 ARG A O 1
ATOM 807 N N . THR A 1 104 ? 0.137 -7.183 -2.595 1.00 98.25 104 THR A N 1
ATOM 808 C CA . THR A 1 104 ? 0.335 -6.158 -1.568 1.00 98.25 104 THR A CA 1
ATOM 809 C C . THR A 1 104 ? -0.667 -6.357 -0.443 1.00 98.25 104 THR A C 1
ATOM 811 O O . THR A 1 104 ? -1.856 -6.600 -0.683 1.00 98.25 104 THR A O 1
ATOM 814 N N . LEU A 1 105 ? -0.182 -6.259 0.790 1.00 98.06 105 LEU A N 1
ATOM 815 C CA . LEU A 1 105 ? -1.002 -6.174 1.991 1.00 98.06 105 LEU A CA 1
ATOM 816 C C . LEU A 1 105 ? -1.060 -4.714 2.429 1.00 98.06 105 LEU A C 1
ATOM 818 O O . LEU A 1 105 ? -0.021 -4.096 2.626 1.00 98.06 105 LEU A O 1
ATOM 822 N N . PHE A 1 106 ? -2.264 -4.174 2.586 1.00 98.44 106 PHE A N 1
ATOM 823 C CA . PHE A 1 106 ? -2.500 -2.830 3.105 1.00 98.44 106 PHE A CA 1
ATOM 824 C C . PHE A 1 106 ? -3.075 -2.934 4.510 1.00 98.44 106 PHE A C 1
ATOM 826 O O . PHE A 1 106 ? -4.120 -3.561 4.697 1.00 98.44 106 PHE A O 1
ATOM 833 N N . VAL A 1 107 ? -2.417 -2.315 5.484 1.00 97.69 107 VAL A N 1
ATOM 834 C CA . VAL A 1 107 ? -2.815 -2.354 6.891 1.00 97.69 107 VAL A CA 1
ATOM 835 C C . VAL A 1 107 ? -3.412 -1.010 7.282 1.00 97.69 107 VAL A C 1
ATOM 837 O O . VAL A 1 107 ? -2.810 0.045 7.080 1.00 97.69 107 VAL A O 1
ATOM 840 N N . PHE A 1 108 ? -4.605 -1.058 7.864 1.00 96.88 108 PHE A N 1
ATOM 841 C CA . PHE A 1 108 ? -5.338 0.101 8.351 1.00 96.88 108 PHE A CA 1
ATOM 842 C C . PHE A 1 108 ? -5.637 -0.070 9.829 1.00 96.88 108 PHE A C 1
ATOM 844 O O . PHE A 1 108 ? -6.003 -1.162 10.266 1.00 96.88 108 PHE A O 1
ATOM 851 N N . THR A 1 109 ? -5.526 1.014 10.583 1.00 95.94 109 THR A N 1
ATOM 852 C CA . THR A 1 109 ? -5.708 1.006 12.033 1.00 95.94 109 THR A CA 1
ATOM 853 C C . THR A 1 109 ? -6.684 2.085 12.479 1.00 95.94 109 THR A C 1
ATOM 855 O O . THR A 1 109 ? -6.927 3.073 11.783 1.00 95.94 109 THR A O 1
ATOM 858 N N . SER A 1 110 ? -7.287 1.870 13.640 1.00 94.31 110 SER A N 1
ATOM 859 C CA . SER A 1 110 ? -8.156 2.838 14.289 1.00 94.31 110 SER A CA 1
ATOM 860 C C . SER A 1 110 ? -7.350 4.091 14.649 1.00 94.31 110 SER A C 1
ATOM 862 O O . SER A 1 110 ? -6.275 3.960 15.235 1.00 94.31 110 SER A O 1
ATOM 864 N N . PRO A 1 111 ? -7.875 5.303 14.394 1.00 89.62 111 PRO A N 1
ATOM 865 C CA . PRO A 1 111 ? -7.263 6.533 14.904 1.00 89.62 111 PRO A CA 1
ATOM 866 C C . PRO A 1 111 ? -7.322 6.626 16.439 1.00 89.62 111 PRO A C 1
ATOM 868 O O . PRO A 1 111 ? -6.618 7.424 17.051 1.00 89.62 111 PRO A O 1
ATOM 871 N N . GLU A 1 112 ? -8.181 5.826 17.074 1.00 89.12 112 GLU A N 1
ATOM 872 C CA . GLU A 1 112 ? -8.313 5.739 18.528 1.00 89.12 112 GLU A CA 1
ATOM 873 C C . GLU A 1 112 ? -7.390 4.632 19.054 1.00 89.12 112 GLU A C 1
ATOM 875 O O . GLU A 1 112 ? -7.724 3.443 18.992 1.00 89.12 112 GLU A O 1
ATOM 880 N N . GLY A 1 113 ? -6.206 5.040 19.527 1.00 79.50 113 GLY A N 1
ATOM 881 C CA . GLY A 1 113 ? -5.114 4.144 19.930 1.00 79.50 113 GLY A CA 1
ATOM 882 C C . GLY A 1 113 ? -5.462 3.183 21.074 1.00 79.50 113 GLY A C 1
ATOM 883 O O . GLY A 1 113 ? -5.008 2.043 21.084 1.00 79.50 113 GLY A O 1
ATOM 884 N N . ASP A 1 114 ? -6.336 3.596 21.994 1.00 84.00 114 ASP A N 1
ATOM 885 C CA . ASP A 1 114 ? -6.831 2.767 23.107 1.00 84.00 114 ASP A CA 1
ATOM 886 C C . ASP A 1 114 ? -7.683 1.566 22.652 1.00 84.00 114 ASP A C 1
ATOM 888 O O . ASP A 1 114 ? -8.003 0.668 23.433 1.00 84.00 114 ASP A O 1
ATOM 892 N N . SER A 1 115 ? -8.069 1.554 21.379 1.00 84.06 115 SER A N 1
ATOM 893 C CA . SER A 1 115 ? -8.973 0.576 20.800 1.00 84.06 115 SER A CA 1
ATOM 894 C C . SER A 1 115 ? -8.279 -0.377 19.831 1.00 84.06 115 SER A C 1
ATOM 896 O O . SER A 1 115 ? -8.943 -1.291 19.358 1.00 84.06 115 SER A O 1
ATOM 898 N N . VAL A 1 116 ? -6.973 -0.226 19.565 1.00 86.25 116 VAL A N 1
ATOM 899 C CA . VAL A 1 116 ? -6.224 -1.026 18.567 1.00 86.25 116 VAL A CA 1
ATOM 900 C C . VAL A 1 116 ? -6.290 -2.532 18.844 1.00 86.25 116 VAL A C 1
ATOM 902 O O . VAL A 1 116 ? -6.418 -3.314 17.908 1.00 86.25 116 VAL A O 1
ATOM 905 N N . ALA A 1 117 ? -6.301 -2.941 20.115 1.00 88.00 117 ALA A N 1
ATOM 906 C CA . ALA A 1 117 ? -6.419 -4.348 20.507 1.00 88.00 117 ALA A CA 1
ATOM 907 C C . ALA A 1 117 ? -7.840 -4.932 20.347 1.00 88.00 117 ALA A C 1
ATOM 909 O O . ALA A 1 117 ? -8.047 -6.130 20.528 1.00 88.00 117 ALA A O 1
ATOM 910 N N . LYS A 1 118 ? -8.854 -4.111 20.037 1.00 90.88 118 LYS A N 1
ATOM 911 C CA . LYS A 1 118 ? -10.240 -4.574 19.879 1.00 90.88 118 LYS A CA 1
ATOM 912 C C . LYS A 1 118 ? -10.449 -5.166 18.487 1.00 90.88 118 LYS A C 1
ATOM 914 O O . LYS A 1 118 ? -9.972 -4.638 17.482 1.00 90.88 118 LYS A O 1
ATOM 919 N N . THR A 1 119 ? -11.259 -6.219 18.402 1.00 90.38 119 THR A N 1
ATOM 920 C CA . THR A 1 119 ? -11.634 -6.830 17.122 1.00 90.38 119 THR A CA 1
ATOM 921 C C . THR A 1 119 ? -12.215 -5.792 16.158 1.00 90.38 119 THR A C 1
ATOM 923 O O . THR A 1 119 ? -13.143 -5.052 16.486 1.00 90.38 119 THR A O 1
ATOM 926 N N . GLY A 1 120 ? -11.666 -5.744 14.944 1.00 89.50 120 GLY A N 1
ATOM 927 C CA . GLY A 1 120 ? -12.098 -4.820 13.896 1.00 89.50 120 GLY A CA 1
ATOM 928 C C . GLY A 1 120 ? -11.525 -3.403 13.996 1.00 89.50 120 GLY A C 1
ATOM 929 O O . GLY A 1 120 ? -11.880 -2.579 13.149 1.00 89.50 120 GLY A O 1
ATOM 930 N N . ALA A 1 121 ? -10.662 -3.116 14.980 1.00 94.81 121 ALA A N 1
ATOM 931 C CA . ALA A 1 121 ? -9.898 -1.869 15.050 1.00 94.81 121 ALA A CA 1
ATOM 932 C C . ALA A 1 121 ? -8.714 -1.829 14.081 1.00 94.81 121 ALA A C 1
ATOM 934 O O . ALA A 1 121 ? -8.326 -0.751 13.647 1.00 94.81 121 ALA A O 1
ATOM 935 N N . VAL A 1 122 ? -8.194 -2.992 13.691 1.00 95.38 122 VAL A N 1
ATOM 936 C CA . VAL A 1 122 ? -7.217 -3.145 12.611 1.00 95.38 122 VAL A CA 1
ATOM 937 C C . VAL A 1 122 ? -7.857 -3.951 11.489 1.00 95.38 122 VAL A C 1
ATOM 939 O O . VAL A 1 122 ? -8.595 -4.910 11.738 1.00 95.38 122 VAL A O 1
ATOM 942 N N . ARG A 1 123 ? -7.603 -3.556 10.242 1.00 96.06 123 ARG A N 1
ATOM 943 C CA . ARG A 1 123 ? -8.012 -4.305 9.052 1.00 96.06 123 ARG A CA 1
ATOM 944 C C . ARG A 1 123 ? -6.858 -4.410 8.078 1.00 96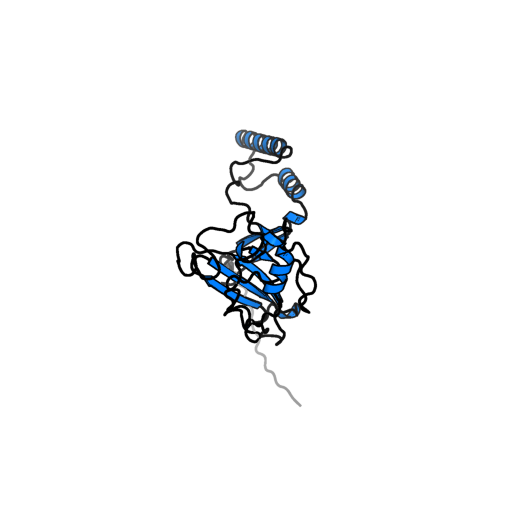.06 123 ARG A C 1
ATOM 946 O O . ARG A 1 123 ? -6.154 -3.434 7.839 1.00 96.06 123 ARG A O 1
ATOM 953 N N . VAL A 1 124 ? -6.726 -5.585 7.476 1.00 97.12 124 VAL A N 1
ATOM 954 C CA . VAL A 1 124 ? -5.747 -5.846 6.425 1.00 97.12 124 VAL A CA 1
ATOM 955 C C . VAL A 1 124 ? -6.488 -6.184 5.142 1.00 97.12 124 VAL A C 1
ATOM 957 O O . VAL A 1 124 ? -7.364 -7.050 5.133 1.00 97.12 124 VAL A O 1
ATOM 960 N N . PHE A 1 125 ? -6.140 -5.502 4.057 1.00 97.88 125 PHE A N 1
ATOM 961 C CA . PHE A 1 125 ? -6.653 -5.791 2.724 1.00 97.88 125 PHE A CA 1
ATOM 962 C C . PHE A 1 125 ? -5.545 -6.378 1.869 1.00 97.88 125 PHE A C 1
ATOM 964 O O . PHE A 1 125 ? -4.441 -5.843 1.810 1.00 97.88 125 PHE A O 1
ATOM 971 N N . ARG A 1 126 ? -5.859 -7.472 1.179 1.00 97.81 126 ARG A N 1
ATOM 972 C CA . ARG A 1 126 ? -4.960 -8.111 0.225 1.00 97.81 126 ARG A CA 1
ATOM 973 C C . ARG A 1 126 ? -5.372 -7.727 -1.188 1.00 97.81 126 ARG A C 1
ATOM 975 O O . ARG A 1 126 ? -6.493 -8.028 -1.592 1.00 97.81 126 ARG A O 1
ATOM 982 N N . CYS A 1 127 ? -4.457 -7.124 -1.937 1.00 98.00 127 CYS A N 1
ATOM 983 C CA . CYS A 1 127 ? -4.599 -6.895 -3.371 1.00 98.00 127 CYS A CA 1
ATOM 984 C C . CYS A 1 127 ? -3.619 -7.801 -4.119 1.00 98.00 127 CYS A C 1
ATOM 986 O O . CYS A 1 127 ? -2.477 -7.962 -3.686 1.00 98.00 127 CYS A O 1
ATOM 988 N N . GLN A 1 128 ? -4.079 -8.426 -5.200 1.00 97.50 128 GLN A N 1
ATOM 989 C CA . GLN A 1 128 ? -3.300 -9.368 -5.996 1.00 97.50 128 GLN A CA 1
ATOM 990 C C . GLN A 1 128 ? -3.576 -9.134 -7.475 1.00 97.50 128 GLN A C 1
ATOM 992 O O . GLN A 1 128 ? -4.735 -8.971 -7.852 1.00 97.50 128 GLN A O 1
ATOM 997 N N . LEU A 1 129 ? -2.518 -9.118 -8.282 1.00 96.94 129 LEU A N 1
ATOM 998 C CA . LEU A 1 129 ? -2.590 -8.960 -9.729 1.00 96.94 129 LEU A CA 1
ATOM 999 C C . LEU A 1 129 ? -1.611 -9.911 -10.424 1.00 96.94 129 LEU A C 1
ATOM 1001 O O . LEU A 1 129 ? -0.537 -10.227 -9.899 1.00 96.94 129 LEU A O 1
ATOM 1005 N N . ASP A 1 130 ? -1.979 -10.302 -11.641 1.00 96.56 130 ASP A N 1
ATOM 1006 C CA . ASP A 1 130 ? -1.105 -10.972 -12.598 1.00 96.56 130 ASP A CA 1
ATOM 1007 C C . ASP A 1 130 ? 0.112 -10.101 -12.940 1.00 96.56 130 ASP A C 1
ATOM 1009 O O . ASP A 1 130 ? 0.045 -8.872 -12.854 1.00 96.56 130 ASP A O 1
ATOM 1013 N N . ARG A 1 131 ? 1.213 -10.730 -13.377 1.00 93.94 131 ARG A N 1
ATOM 1014 C CA . ARG A 1 131 ? 2.448 -10.026 -13.772 1.00 93.94 131 ARG A CA 1
ATOM 1015 C C . ARG A 1 131 ? 2.200 -8.951 -14.828 1.00 93.94 131 ARG A C 1
ATOM 1017 O O . ARG A 1 131 ? 2.657 -7.829 -14.685 1.00 93.94 131 ARG A O 1
ATOM 1024 N N . GLU A 1 132 ? 1.501 -9.315 -15.897 1.00 94.25 132 GLU A N 1
ATOM 1025 C CA . GLU A 1 132 ? 1.057 -8.371 -16.918 1.00 94.25 132 GLU A CA 1
ATOM 1026 C C . GLU A 1 132 ? -0.434 -8.134 -16.717 1.00 94.25 132 GLU A C 1
ATOM 1028 O O . GLU A 1 132 ? -1.232 -9.071 -16.683 1.00 94.25 132 GLU A O 1
ATOM 1033 N N . ASN A 1 133 ? -0.811 -6.875 -16.549 1.00 93.69 133 ASN A N 1
ATOM 1034 C CA . ASN A 1 133 ? -2.188 -6.488 -16.295 1.00 93.69 133 ASN A CA 1
ATOM 1035 C C . ASN A 1 133 ? -2.458 -5.102 -16.897 1.00 93.69 133 ASN A C 1
ATOM 1037 O O . ASN A 1 133 ? -1.608 -4.489 -17.535 1.00 93.69 133 ASN A O 1
ATOM 1041 N N . GLN A 1 134 ? -3.672 -4.591 -16.714 1.00 92.94 134 GLN A N 1
ATOM 1042 C CA . GLN A 1 134 ? -4.076 -3.307 -17.295 1.00 92.94 134 GLN A CA 1
ATOM 1043 C C . GLN A 1 134 ? -3.363 -2.076 -16.701 1.00 92.94 134 GLN A C 1
ATOM 1045 O O . GLN A 1 134 ? -3.509 -0.984 -17.247 1.00 92.94 134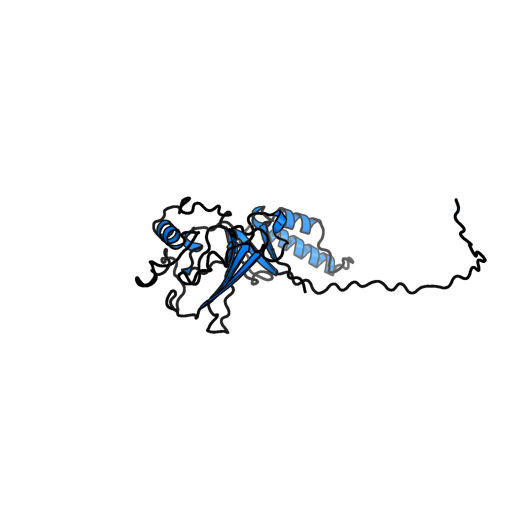 GLN A O 1
ATOM 1050 N N . PHE A 1 135 ? -2.645 -2.226 -15.583 1.00 93.31 135 PHE A N 1
ATOM 1051 C CA . PHE A 1 135 ? -1.956 -1.140 -14.880 1.00 93.31 135 PHE A CA 1
ATOM 1052 C C . PHE A 1 135 ? -0.434 -1.210 -15.026 1.00 93.31 135 PHE A C 1
ATOM 1054 O O . PHE A 1 135 ? 0.212 -0.165 -15.071 1.00 93.31 135 PHE A O 1
ATOM 1061 N N . TYR A 1 136 ? 0.130 -2.420 -15.107 1.00 93.75 136 TYR A N 1
ATOM 1062 C CA . TYR A 1 136 ? 1.573 -2.660 -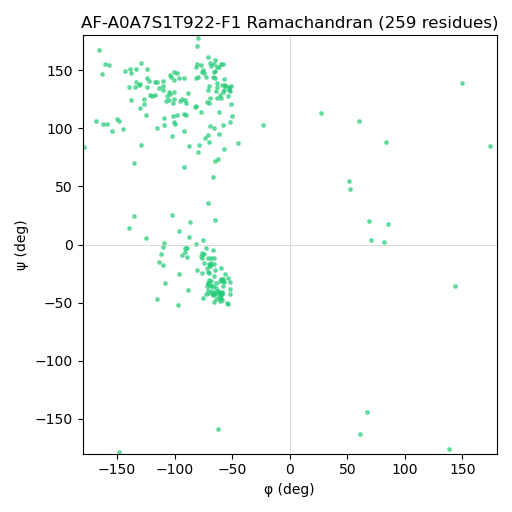15.153 1.00 93.75 136 TYR A CA 1
ATOM 1063 C C . TYR A 1 136 ? 1.941 -3.602 -16.299 1.00 93.75 136 TYR A C 1
ATOM 1065 O O . TYR A 1 136 ? 1.270 -4.607 -16.547 1.00 93.75 136 TYR A O 1
ATOM 1073 N N . GLY A 1 137 ? 3.024 -3.252 -16.993 1.00 91.75 137 GLY A N 1
ATOM 1074 C CA . GLY A 1 137 ? 3.618 -4.086 -18.031 1.00 91.75 137 GLY A CA 1
ATOM 1075 C C . GLY A 1 137 ? 4.498 -5.207 -17.461 1.00 91.75 137 GLY A C 1
ATOM 1076 O O . GLY A 1 137 ? 4.707 -5.286 -16.253 1.00 91.75 137 GLY A O 1
ATOM 1077 N N . PRO A 1 138 ? 5.050 -6.068 -18.333 1.00 87.50 138 PRO A N 1
ATOM 1078 C CA . PRO A 1 138 ? 5.873 -7.207 -17.921 1.00 87.50 138 PRO A CA 1
ATOM 1079 C C . PRO A 1 138 ? 7.262 -6.820 -17.388 1.00 87.50 138 PRO A C 1
ATOM 1081 O O . PRO A 1 138 ? 7.896 -7.637 -16.708 1.00 87.50 138 PRO A O 1
ATOM 1084 N N . GLU A 1 139 ? 7.728 -5.615 -17.720 1.00 91.12 139 GLU A N 1
ATOM 1085 C CA . GLU A 1 139 ? 9.009 -5.053 -17.296 1.00 91.12 139 GLU A CA 1
ATOM 1086 C C . GLU A 1 139 ? 8.806 -4.073 -16.130 1.00 91.12 139 GLU A C 1
ATOM 1088 O O . GLU A 1 139 ? 7.824 -3.321 -16.135 1.00 91.12 139 GLU A O 1
ATOM 1093 N N . PRO A 1 140 ? 9.713 -4.062 -15.138 1.00 89.31 140 PRO A N 1
ATOM 1094 C CA . PRO A 1 140 ? 9.653 -3.118 -14.029 1.00 89.31 140 PRO A CA 1
ATOM 1095 C C . PRO A 1 140 ? 9.874 -1.679 -14.511 1.00 89.31 140 PRO A C 1
ATOM 1097 O O . PRO A 1 140 ? 10.527 -1.439 -15.527 1.00 89.31 140 PRO A O 1
ATOM 1100 N N . ALA A 1 141 ? 9.360 -0.716 -13.745 1.00 91.56 141 ALA A N 1
ATOM 1101 C CA . ALA A 1 141 ? 9.601 0.701 -13.989 1.00 91.56 141 ALA A CA 1
ATOM 1102 C C . ALA A 1 141 ? 11.103 1.026 -13.914 1.00 91.56 141 ALA A C 1
ATOM 1104 O O . ALA A 1 141 ? 11.764 0.695 -12.928 1.00 91.56 141 ALA A O 1
ATOM 1105 N N . GLY A 1 142 ? 11.638 1.700 -14.931 1.00 90.25 142 GLY A N 1
ATOM 1106 C CA . GLY A 1 142 ? 13.020 2.184 -14.962 1.00 90.25 142 GLY A CA 1
ATOM 1107 C C . GLY A 1 142 ? 13.193 3.483 -14.176 1.00 90.25 142 GLY A C 1
ATOM 1108 O O . GLY A 1 142 ? 12.217 4.097 -13.758 1.00 90.25 142 GLY A O 1
ATOM 1109 N N . GLU A 1 143 ? 14.424 3.939 -13.955 1.00 86.50 143 GLU A N 1
ATOM 1110 C CA . GLU A 1 143 ? 14.712 5.183 -13.205 1.00 86.50 143 GLU A CA 1
ATOM 1111 C C . GLU A 1 143 ? 14.024 6.426 -13.808 1.00 86.50 143 GLU A C 1
ATOM 1113 O O . GLU A 1 143 ? 13.567 7.309 -13.087 1.00 86.50 143 GLU A O 1
ATOM 1118 N N . GLU A 1 144 ? 13.861 6.456 -15.132 1.00 86.81 144 GLU A N 1
ATOM 1119 C CA . GLU A 1 144 ? 13.222 7.560 -15.865 1.00 86.81 144 GLU A CA 1
ATOM 1120 C C . GLU A 1 144 ? 11.686 7.596 -15.707 1.00 86.81 144 GLU A C 1
ATOM 1122 O O . GLU A 1 144 ? 11.049 8.616 -15.991 1.00 86.81 144 GLU A O 1
ATOM 1127 N N . ASP A 1 145 ? 11.070 6.508 -15.230 1.00 89.81 145 ASP A N 1
ATOM 1128 C CA . ASP A 1 145 ? 9.622 6.406 -15.030 1.00 89.81 145 ASP A CA 1
ATOM 1129 C C . ASP A 1 145 ? 9.207 7.107 -13.727 1.00 89.81 145 ASP A C 1
ATOM 1131 O O . ASP A 1 145 ? 8.988 6.491 -12.681 1.00 89.81 145 ASP A O 1
ATOM 1135 N N . LYS A 1 146 ? 9.095 8.436 -13.778 1.00 85.75 146 LYS A N 1
ATOM 1136 C CA . LYS A 1 146 ? 8.754 9.278 -12.611 1.00 85.75 146 LYS A CA 1
ATOM 1137 C C . LYS A 1 146 ? 7.278 9.253 -12.211 1.00 85.75 146 LYS A C 1
ATOM 1139 O O . LYS A 1 146 ? 6.909 9.830 -11.193 1.00 85.75 146 LYS A O 1
ATOM 1144 N N . ALA A 1 147 ? 6.428 8.622 -13.015 1.00 91.06 147 ALA A N 1
ATOM 1145 C CA . ALA A 1 147 ? 4.992 8.565 -12.795 1.00 91.06 147 ALA A CA 1
ATOM 1146 C C . ALA A 1 147 ? 4.457 7.160 -13.092 1.00 91.06 147 ALA A C 1
ATOM 1148 O O . ALA A 1 147 ? 4.945 6.512 -14.022 1.00 91.06 147 ALA A O 1
ATOM 1149 N N . PRO A 1 148 ? 3.411 6.712 -12.380 1.00 92.19 148 PRO A N 1
ATOM 1150 C CA . PRO A 1 148 ? 2.718 5.489 -12.733 1.00 92.19 148 PRO A CA 1
ATOM 1151 C C . PRO A 1 148 ? 2.100 5.575 -14.135 1.00 92.19 148 PRO A C 1
ATOM 1153 O O . PRO A 1 148 ? 1.687 6.661 -14.562 1.00 92.19 148 PRO A O 1
ATOM 1156 N N . PRO A 1 149 ? 1.923 4.434 -14.826 1.00 90.56 149 PRO A N 1
ATOM 1157 C CA . PRO A 1 149 ? 1.165 4.394 -16.067 1.00 90.56 149 PRO A CA 1
ATOM 1158 C C . PRO A 1 149 ? -0.232 5.014 -15.886 1.00 90.56 149 PRO A C 1
ATOM 1160 O O . PRO A 1 149 ? -0.898 4.750 -14.872 1.00 90.56 149 PRO A O 1
ATOM 1163 N N . PRO A 1 150 ? -0.691 5.852 -16.835 1.00 85.81 150 PRO A N 1
ATOM 1164 C CA . PRO A 1 150 ? -1.976 6.523 -16.724 1.00 85.81 150 PRO A CA 1
ATOM 1165 C C . PRO A 1 150 ? -3.118 5.509 -16.747 1.00 85.81 150 PRO A C 1
ATOM 1167 O O . PRO A 1 150 ? -3.094 4.534 -17.499 1.00 85.81 150 PRO A O 1
ATOM 1170 N N . LEU A 1 151 ? -4.158 5.771 -15.955 1.00 82.00 151 LEU A N 1
ATOM 1171 C CA . LEU A 1 151 ? -5.349 4.931 -15.965 1.00 82.00 151 LEU A CA 1
ATOM 1172 C C . LEU A 1 151 ? -6.081 5.058 -17.307 1.00 82.00 151 LEU A C 1
ATOM 1174 O O . LEU A 1 151 ? -6.173 6.162 -17.857 1.00 82.00 151 LEU A O 1
ATOM 1178 N N . PRO A 1 152 ? -6.684 3.969 -17.814 1.00 75.00 152 PRO A N 1
ATOM 1179 C CA . PRO A 1 152 ? -7.619 4.062 -18.924 1.00 75.00 152 PRO A CA 1
ATOM 1180 C C . PRO A 1 152 ? -8.715 5.092 -18.615 1.00 75.00 152 PRO A C 1
ATOM 1182 O O . PRO A 1 152 ? -9.296 5.086 -17.529 1.00 75.00 152 PRO A O 1
ATOM 1185 N N . ALA A 1 153 ? -9.041 5.959 -19.579 1.00 70.94 153 ALA A N 1
ATOM 1186 C CA . ALA A 1 153 ? -9.996 7.058 -19.384 1.00 70.94 153 ALA A CA 1
ATOM 1187 C C . ALA A 1 153 ? -11.386 6.596 -18.894 1.00 70.94 153 ALA A C 1
ATOM 1189 O O . ALA A 1 153 ? -12.097 7.350 -18.237 1.00 70.94 153 ALA A O 1
ATOM 1190 N N . THR A 1 154 ? -11.764 5.346 -19.177 1.00 71.62 154 THR A N 1
ATOM 1191 C CA . THR A 1 154 ? -13.006 4.715 -18.704 1.00 71.62 154 THR A CA 1
ATOM 1192 C C . THR A 1 154 ? -13.024 4.426 -17.201 1.00 71.62 154 THR A C 1
ATOM 1194 O O . THR A 1 154 ? -14.101 4.222 -16.651 1.00 71.62 154 THR A O 1
ATOM 1197 N N . LEU A 1 155 ? -11.862 4.392 -16.544 1.00 69.69 155 LEU A N 1
ATOM 1198 C CA . LEU A 1 155 ? -11.695 4.032 -15.131 1.00 69.69 155 LEU A CA 1
ATOM 1199 C C . LEU A 1 155 ? -11.305 5.232 -14.249 1.00 69.69 155 LEU A C 1
ATOM 1201 O O . LEU A 1 155 ? -11.491 5.189 -13.039 1.00 69.69 155 LEU A O 1
ATOM 1205 N N . ALA A 1 156 ? -10.826 6.327 -14.844 1.00 62.78 156 ALA A N 1
ATOM 1206 C CA . ALA A 1 156 ? -10.263 7.475 -14.126 1.00 62.78 156 ALA A CA 1
ATOM 1207 C C . ALA A 1 156 ? -11.280 8.344 -13.346 1.00 62.78 156 ALA A C 1
ATOM 1209 O O . ALA A 1 156 ? -10.873 9.205 -12.574 1.00 62.78 156 ALA A O 1
ATOM 1210 N N . GLY A 1 157 ? -12.592 8.170 -13.552 1.00 58.94 157 GLY A N 1
ATOM 1211 C CA . GLY A 1 157 ? -13.623 9.093 -13.045 1.00 58.94 157 GLY A CA 1
ATOM 1212 C C . GLY A 1 157 ? -14.514 8.581 -11.908 1.00 58.94 157 GLY A C 1
ATOM 1213 O O . GLY A 1 157 ? -15.435 9.295 -11.522 1.00 58.94 157 GLY A O 1
ATOM 1214 N N . ALA A 1 158 ? -14.307 7.355 -11.414 1.00 61.44 158 ALA A N 1
ATOM 1215 C CA . ALA A 1 158 ? -15.277 6.668 -10.546 1.00 61.44 158 ALA A CA 1
ATOM 1216 C C . ALA A 1 158 ? -14.715 6.185 -9.198 1.00 61.44 158 ALA A C 1
ATOM 1218 O O . ALA A 1 158 ? -15.418 5.494 -8.461 1.00 61.44 158 ALA A O 1
ATOM 1219 N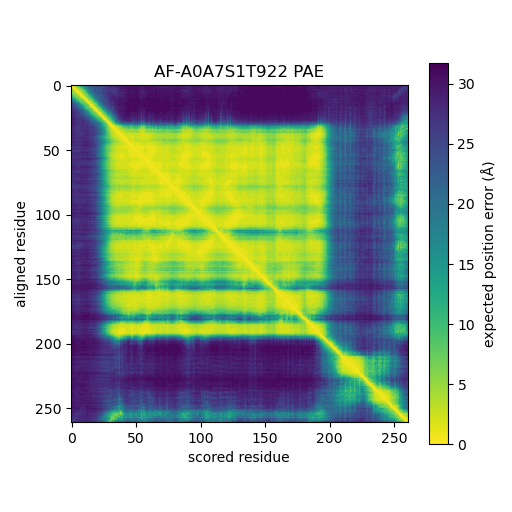 N . VAL A 1 159 ? -13.464 6.515 -8.881 1.00 76.69 159 VAL A N 1
ATOM 1220 C CA . VAL A 1 159 ? -12.783 5.979 -7.700 1.00 76.69 159 VAL A CA 1
ATOM 1221 C C . VAL A 1 159 ? -13.026 6.899 -6.501 1.00 76.69 159 VAL A C 1
ATOM 1223 O O . VAL A 1 159 ? -12.552 8.032 -6.473 1.00 76.69 159 VAL A O 1
ATOM 1226 N N . ASP A 1 160 ? -13.797 6.419 -5.523 1.00 86.81 160 ASP A N 1
ATOM 1227 C CA . ASP A 1 160 ? -14.003 7.100 -4.239 1.00 86.81 160 ASP A CA 1
ATOM 1228 C C . ASP A 1 160 ? -12.791 6.854 -3.330 1.00 86.81 160 ASP A C 1
ATOM 1230 O O . ASP A 1 160 ? -12.750 5.894 -2.560 1.00 86.81 160 ASP A O 1
ATOM 1234 N N . ASP A 1 161 ? -11.765 7.693 -3.482 1.00 91.06 161 ASP A N 1
ATOM 1235 C CA . ASP A 1 161 ? -10.522 7.610 -2.718 1.00 91.06 161 ASP A CA 1
ATOM 1236 C C . ASP A 1 161 ? -10.388 8.765 -1.717 1.00 91.06 161 ASP A C 1
ATOM 1238 O O . ASP A 1 161 ? -10.084 9.909 -2.069 1.00 91.06 161 ASP A O 1
ATOM 1242 N N . ARG A 1 162 ? -10.526 8.437 -0.429 1.00 90.94 162 ARG A N 1
ATOM 1243 C CA . ARG A 1 162 ? -10.330 9.371 0.690 1.00 90.94 162 ARG A CA 1
ATOM 1244 C C . ARG A 1 162 ? -8.916 9.977 0.716 1.00 90.94 162 ARG A C 1
ATOM 1246 O O . ARG A 1 162 ? -8.757 11.106 1.188 1.00 90.94 162 ARG A O 1
ATOM 1253 N N . TRP A 1 163 ? -7.898 9.258 0.240 1.00 92.81 163 TRP A N 1
ATOM 1254 C CA . TRP A 1 163 ? -6.504 9.715 0.257 1.00 92.81 163 TRP A CA 1
ATOM 1255 C C . TRP A 1 163 ? -6.101 10.506 -0.985 1.00 92.81 163 TRP A C 1
ATOM 1257 O O . TRP A 1 163 ? -5.045 11.142 -0.936 1.00 92.81 163 TRP A O 1
ATOM 1267 N N . ARG A 1 164 ? -6.936 10.529 -2.036 1.00 91.94 164 ARG A N 1
ATOM 1268 C CA . ARG A 1 164 ? -6.687 11.248 -3.298 1.00 91.94 164 ARG A CA 1
ATOM 1269 C C . ARG A 1 164 ? -5.325 10.901 -3.905 1.00 91.94 164 ARG A C 1
ATOM 1271 O O . ARG A 1 164 ? -4.520 11.777 -4.230 1.00 91.94 164 ARG A O 1
ATOM 1278 N N . VAL A 1 165 ? -5.044 9.601 -3.968 1.00 92.69 165 VAL A N 1
ATOM 1279 C CA . VAL A 1 165 ? -3.755 9.042 -4.388 1.00 92.69 165 VAL A CA 1
ATOM 1280 C C . VAL A 1 165 ? -3.440 9.446 -5.819 1.00 92.69 165 VAL A C 1
ATOM 1282 O O . VAL A 1 165 ? -2.351 9.948 -6.066 1.00 92.69 165 VAL A O 1
ATOM 1285 N N . ALA A 1 166 ? -4.398 9.332 -6.742 1.00 89.69 166 ALA A N 1
ATOM 1286 C CA . ALA A 1 166 ? -4.177 9.677 -8.146 1.00 89.69 166 ALA A CA 1
ATOM 1287 C C . ALA A 1 166 ? -3.737 11.142 -8.331 1.00 89.69 166 ALA A C 1
ATOM 1289 O O . ALA A 1 166 ? -2.818 11.430 -9.096 1.00 89.69 166 ALA A O 1
ATOM 1290 N N . GLU A 1 167 ? -4.346 12.091 -7.613 1.00 88.44 167 GLU A N 1
ATOM 1291 C CA . GLU A 1 167 ? -3.920 13.493 -7.677 1.00 88.44 167 GLU A CA 1
ATOM 1292 C C . GLU A 1 167 ? -2.569 13.735 -7.000 1.00 88.44 167 GLU A C 1
ATOM 1294 O O . GLU A 1 167 ? -1.808 14.598 -7.447 1.00 88.44 167 GLU A O 1
ATOM 1299 N N . ALA A 1 168 ? -2.265 12.991 -5.935 1.00 90.50 168 ALA A N 1
ATOM 1300 C CA . ALA A 1 168 ? -0.971 13.061 -5.272 1.00 90.50 168 ALA A CA 1
ATOM 1301 C C . ALA A 1 168 ? 0.155 12.542 -6.179 1.00 90.50 168 ALA A C 1
ATOM 1303 O O . ALA A 1 168 ? 1.182 13.203 -6.292 1.00 90.50 168 ALA A O 1
ATOM 1304 N N . GLU A 1 169 ? -0.055 11.428 -6.881 1.00 91.25 169 GLU A N 1
ATOM 1305 C CA . GLU A 1 169 ? 0.909 10.880 -7.842 1.00 91.25 169 GLU A CA 1
ATOM 1306 C C . GLU A 1 169 ? 1.202 11.866 -8.979 1.00 91.25 169 GLU A C 1
ATOM 1308 O O . GLU A 1 169 ? 2.361 12.052 -9.342 1.00 91.25 169 GLU A O 1
ATOM 1313 N N . VAL A 1 170 ? 0.177 12.548 -9.510 1.00 87.25 170 VAL A N 1
ATOM 1314 C CA . VAL A 1 170 ? 0.368 13.600 -10.527 1.00 87.25 170 VAL A CA 1
ATOM 1315 C C . VAL A 1 170 ? 1.210 14.751 -9.973 1.00 87.25 170 VAL A C 1
ATOM 1317 O O . VAL A 1 170 ? 2.086 15.259 -10.668 1.00 87.25 170 VAL A O 1
ATOM 1320 N N . ALA A 1 171 ? 0.980 15.164 -8.723 1.00 88.50 171 ALA A N 1
ATOM 1321 C CA . ALA A 1 171 ? 1.784 16.210 -8.097 1.00 88.50 171 ALA A CA 1
ATOM 1322 C C . ALA A 1 171 ? 3.254 15.782 -7.937 1.00 88.50 171 ALA A C 1
ATOM 1324 O O . ALA A 1 171 ? 4.138 16.546 -8.324 1.00 88.50 171 ALA A O 1
ATOM 1325 N N . VAL A 1 172 ? 3.505 14.564 -7.440 1.00 88.06 172 VAL A N 1
ATOM 1326 C CA . VAL A 1 172 ? 4.863 14.010 -7.280 1.00 88.06 172 VAL A CA 1
ATOM 1327 C C . VAL A 1 172 ? 5.576 13.915 -8.631 1.00 88.06 172 VAL A C 1
ATOM 1329 O O . VAL A 1 172 ? 6.705 14.382 -8.755 1.00 88.06 172 VAL A O 1
ATOM 1332 N N . ALA A 1 173 ? 4.898 13.417 -9.669 1.00 82.81 173 ALA A N 1
ATOM 1333 C CA . ALA A 1 173 ? 5.443 13.322 -11.026 1.00 82.81 173 ALA A CA 1
ATOM 1334 C C . ALA A 1 173 ? 5.859 14.683 -11.620 1.00 82.81 173 ALA A C 1
ATOM 1336 O O . ALA A 1 173 ? 6.782 14.765 -12.430 1.00 82.81 173 ALA A O 1
ATOM 1337 N N . GLU A 1 174 ? 5.195 15.764 -11.209 1.00 84.88 174 GLU A N 1
ATOM 1338 C CA . GLU A 1 174 ? 5.520 17.141 -11.597 1.00 84.88 174 GLU A CA 1
ATOM 1339 C C . GLU A 1 174 ? 6.573 17.800 -10.683 1.00 84.88 174 GLU A C 1
ATOM 1341 O O . GLU A 1 174 ? 6.831 19.001 -10.801 1.00 84.88 174 GLU A O 1
ATOM 1346 N N . GLY A 1 175 ? 7.170 17.047 -9.753 1.00 82.50 175 GLY A N 1
ATOM 1347 C CA . GLY A 1 175 ? 8.132 17.555 -8.771 1.00 82.50 175 GLY A CA 1
ATOM 1348 C C . GLY A 1 175 ? 7.502 18.483 -7.730 1.00 82.50 175 GLY A C 1
ATOM 1349 O O . GLY A 1 175 ? 8.192 19.304 -7.121 1.00 82.50 175 GLY A O 1
ATOM 1350 N N . ARG A 1 176 ? 6.180 18.410 -7.546 1.00 82.94 176 ARG A N 1
ATOM 1351 C CA . ARG A 1 176 ? 5.451 19.170 -6.528 1.00 82.94 176 ARG A CA 1
ATOM 1352 C C . ARG A 1 176 ? 5.257 18.297 -5.300 1.00 82.94 176 ARG A C 1
ATOM 1354 O O . ARG A 1 176 ? 4.958 17.113 -5.411 1.00 82.94 176 ARG A O 1
ATOM 1361 N N . GLN A 1 177 ? 5.332 18.899 -4.115 1.00 74.31 177 GLN A N 1
ATOM 1362 C CA . GLN A 1 177 ? 4.881 18.188 -2.927 1.00 74.31 177 GLN A CA 1
ATOM 1363 C C . GLN A 1 177 ? 3.357 18.025 -2.982 1.00 74.31 177 GLN A C 1
ATOM 1365 O O . GLN A 1 177 ? 2.644 19.029 -3.132 1.00 74.31 177 GLN A O 1
ATOM 1370 N N . PRO A 1 178 ? 2.832 16.795 -2.860 1.00 68.94 178 PRO A N 1
ATOM 1371 C CA . PRO A 1 178 ? 1.412 16.590 -2.664 1.00 68.94 178 PRO A CA 1
ATOM 1372 C C . PRO A 1 178 ? 1.076 17.172 -1.288 1.00 68.94 178 PRO A C 1
ATOM 1374 O O . PRO A 1 178 ? 1.381 16.564 -0.270 1.00 68.94 178 PRO A O 1
ATOM 1377 N N . GLY A 1 179 ? 0.527 18.391 -1.247 1.00 62.09 179 GLY A N 1
ATOM 1378 C CA . GLY A 1 179 ? 0.203 19.077 0.011 1.00 62.09 179 GLY A CA 1
ATOM 1379 C C . GLY A 1 179 ? -0.844 18.329 0.853 1.00 62.09 179 GLY A C 1
ATOM 1380 O O . GLY A 1 179 ? -1.123 17.146 0.639 1.00 62.09 179 GLY A O 1
ATOM 1381 N N . GLU A 1 180 ? -1.527 19.036 1.758 1.00 63.22 180 GLU A N 1
ATOM 1382 C CA . GLU A 1 180 ? -2.776 18.565 2.389 1.00 63.22 180 GLU A CA 1
ATOM 1383 C C . GLU A 1 180 ? -3.913 18.471 1.343 1.00 63.22 180 GLU A C 1
ATOM 1385 O O . GLU A 1 180 ? -4.947 19.126 1.423 1.00 63.22 180 GLU A O 1
ATOM 1390 N N . LEU A 1 181 ? -3.711 17.687 0.281 1.00 59.53 181 LEU A N 1
ATOM 1391 C CA . LEU A 1 181 ? -4.690 17.426 -0.769 1.00 59.53 181 LEU A CA 1
ATOM 1392 C C . LEU A 1 181 ? -5.887 16.653 -0.203 1.00 59.53 181 LEU A C 1
ATOM 1394 O O . LEU A 1 181 ? -7.000 16.794 -0.712 1.00 59.53 181 LEU A O 1
ATOM 1398 N N . SER A 1 182 ? -5.659 15.879 0.862 1.00 58.69 182 SER A N 1
ATOM 1399 C CA . SER A 1 182 ? -6.666 15.182 1.654 1.00 58.69 182 SER A CA 1
ATOM 1400 C C . SER A 1 182 ? -6.883 15.907 2.983 1.00 58.69 182 SER A C 1
ATOM 1402 O O . SER A 1 182 ? -5.922 16.128 3.715 1.00 58.69 182 SER A O 1
ATOM 1404 N N . GLY A 1 183 ? -8.133 16.177 3.368 1.00 67.00 183 GLY A N 1
ATOM 1405 C CA . GLY A 1 183 ? -8.498 16.591 4.738 1.00 67.00 183 GLY A CA 1
ATOM 1406 C C . GLY A 1 183 ? -8.371 15.451 5.762 1.00 67.00 183 GLY A C 1
ATOM 1407 O O . GLY A 1 183 ? -9.222 15.289 6.632 1.00 67.00 183 GLY A O 1
ATOM 1408 N N . VAL A 1 184 ? -7.364 14.599 5.583 1.00 78.62 184 VAL A N 1
ATOM 1409 C CA . VAL A 1 184 ? -7.151 13.317 6.251 1.00 78.62 184 VAL A CA 1
ATOM 1410 C C . VAL A 1 184 ? -5.747 13.346 6.835 1.00 78.62 184 VAL A C 1
ATOM 1412 O O . VAL A 1 184 ? -4.815 13.619 6.074 1.00 78.62 184 VAL A O 1
ATOM 1415 N N . PRO A 1 185 ? -5.586 13.094 8.144 1.00 82.81 185 PRO A N 1
ATOM 1416 C CA . PRO A 1 185 ? -4.266 13.009 8.749 1.00 82.81 185 PRO A CA 1
ATOM 1417 C C . PRO A 1 185 ? -3.487 11.843 8.133 1.00 82.81 185 PRO A C 1
ATOM 1419 O O . PRO A 1 185 ? -4.046 10.773 7.894 1.00 82.81 185 PRO A O 1
ATOM 1422 N N . LEU A 1 186 ? -2.202 12.066 7.869 1.00 91.25 186 LEU A N 1
ATOM 1423 C CA . LEU A 1 186 ? -1.287 11.049 7.360 1.00 91.25 186 LEU A CA 1
ATOM 1424 C C . LEU A 1 186 ? -0.187 10.827 8.388 1.00 91.25 186 LEU A C 1
ATOM 1426 O O . LEU A 1 186 ? 0.329 11.789 8.961 1.00 91.25 186 LEU A O 1
ATOM 1430 N N . PHE A 1 187 ? 0.196 9.571 8.588 1.00 92.56 187 PHE A N 1
ATOM 1431 C CA . PHE A 1 187 ? 1.444 9.272 9.281 1.00 92.56 187 PHE A CA 1
ATOM 1432 C C . PHE A 1 187 ? 2.640 9.668 8.403 1.00 92.56 187 PHE A C 1
ATOM 1434 O O . PHE A 1 187 ? 2.495 9.705 7.176 1.00 92.56 187 PHE A O 1
ATOM 1441 N N . PRO A 1 188 ? 3.815 9.940 8.999 1.00 92.69 188 PRO A N 1
ATOM 1442 C CA . PRO A 1 188 ? 5.046 10.144 8.245 1.00 92.69 188 PRO A CA 1
ATOM 1443 C C . PRO A 1 188 ? 5.300 8.992 7.272 1.00 92.69 188 PRO A C 1
ATOM 1445 O O . PRO A 1 188 ? 5.193 7.826 7.651 1.00 92.69 188 PRO A O 1
ATOM 1448 N N . GLU A 1 189 ? 5.612 9.333 6.029 1.00 94.25 189 GLU A N 1
ATOM 1449 C CA . GLU A 1 189 ? 5.847 8.367 4.962 1.00 94.25 189 GLU A CA 1
ATOM 1450 C C . GLU A 1 189 ? 7.324 7.977 4.919 1.00 94.25 189 GLU A C 1
ATOM 1452 O O . GLU A 1 189 ? 8.178 8.850 4.790 1.00 94.25 189 GLU A O 1
ATOM 1457 N N . ASN A 1 190 ? 7.612 6.686 5.065 1.00 95.44 190 ASN A N 1
ATOM 1458 C CA . ASN A 1 190 ? 8.969 6.137 5.060 1.00 95.44 190 ASN A CA 1
ATOM 1459 C C . ASN A 1 190 ? 8.975 4.773 4.360 1.00 95.44 190 ASN A C 1
ATOM 1461 O O . ASN A 1 190 ? 7.983 4.043 4.420 1.00 95.44 190 ASN A O 1
ATOM 1465 N N . GLU A 1 191 ? 10.080 4.427 3.716 1.00 96.00 191 GLU A N 1
ATOM 1466 C CA . GLU A 1 191 ? 10.293 3.129 3.083 1.00 96.00 191 GLU A CA 1
ATOM 1467 C C . GLU A 1 191 ? 10.609 2.051 4.128 1.00 96.00 191 GLU A C 1
ATOM 1469 O O . GLU A 1 191 ? 11.192 2.336 5.172 1.00 96.00 191 GLU A O 1
ATOM 1474 N N . ILE A 1 192 ? 10.196 0.811 3.857 1.00 95.38 192 ILE A N 1
ATOM 1475 C CA . ILE A 1 192 ? 10.657 -0.371 4.588 1.00 95.38 192 ILE A CA 1
ATOM 1476 C C . ILE A 1 192 ? 11.729 -1.043 3.730 1.00 95.38 192 ILE A C 1
ATOM 1478 O O . ILE A 1 192 ? 11.408 -1.697 2.735 1.00 95.38 192 ILE A O 1
ATOM 1482 N N . VAL A 1 193 ? 12.986 -0.888 4.131 1.00 91.69 193 VAL A N 1
ATOM 1483 C CA . VAL A 1 193 ? 14.156 -1.421 3.433 1.00 91.69 193 VAL A CA 1
ATOM 1484 C C . VAL A 1 193 ? 14.527 -2.776 4.025 1.00 91.69 193 VAL A C 1
ATOM 1486 O O . VAL A 1 193 ? 14.741 -2.913 5.231 1.00 91.69 193 VAL A O 1
ATOM 1489 N N . VAL A 1 194 ? 14.613 -3.794 3.171 1.00 85.31 194 VAL A N 1
ATOM 1490 C CA . VAL A 1 194 ? 15.136 -5.113 3.541 1.00 85.31 194 VAL A CA 1
ATOM 1491 C C . VAL A 1 194 ? 16.588 -5.167 3.097 1.00 85.31 194 VAL A C 1
ATOM 1493 O O . VAL A 1 194 ? 16.864 -5.192 1.897 1.00 85.31 194 VAL A O 1
ATOM 1496 N N . GLU A 1 195 ? 17.522 -5.189 4.048 1.00 70.62 195 GLU A N 1
ATOM 1497 C CA . GLU A 1 195 ? 18.907 -5.520 3.717 1.00 70.62 195 GLU A CA 1
ATOM 1498 C C . GLU A 1 195 ? 18.930 -6.972 3.201 1.00 70.62 195 GLU A C 1
ATOM 1500 O O . GLU A 1 195 ? 18.385 -7.863 3.860 1.00 70.62 195 GLU A O 1
ATOM 1505 N N . PRO A 1 196 ? 19.480 -7.241 2.004 1.00 57.09 196 PRO A N 1
ATOM 1506 C CA . PRO A 1 196 ? 19.533 -8.599 1.486 1.00 57.09 196 PRO A CA 1
ATOM 1507 C C . PRO A 1 196 ? 20.314 -9.488 2.461 1.00 57.09 196 PRO A C 1
ATOM 1509 O O . PRO A 1 196 ? 21.395 -9.117 2.911 1.00 57.09 196 PRO A O 1
ATOM 1512 N N . GLU A 1 197 ? 19.824 -10.705 2.720 1.00 50.09 197 GLU A N 1
ATOM 1513 C CA . GLU A 1 197 ? 20.498 -11.730 3.545 1.00 50.09 197 GLU A CA 1
ATOM 1514 C C . GLU A 1 197 ? 21.828 -12.245 2.936 1.00 50.09 197 GLU A C 1
ATOM 1516 O O . GLU A 1 197 ? 22.306 -13.335 3.245 1.00 50.09 197 GLU A O 1
ATOM 1521 N N . ALA A 1 198 ? 22.446 -11.478 2.041 1.00 43.94 198 ALA A N 1
ATOM 1522 C CA . ALA A 1 198 ? 23.678 -11.803 1.346 1.00 43.94 198 ALA A CA 1
ATOM 1523 C C . ALA A 1 198 ? 24.899 -11.073 1.923 1.00 43.94 198 ALA A C 1
ATOM 1525 O O . ALA A 1 198 ? 25.864 -10.913 1.196 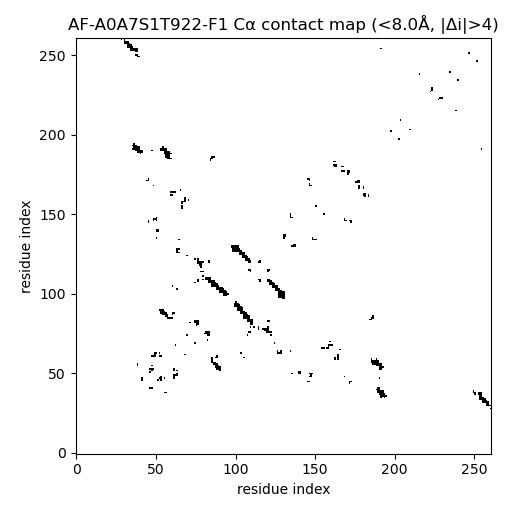1.00 43.94 198 ALA A O 1
ATOM 1526 N N . ASP A 1 199 ? 24.888 -10.670 3.200 1.00 40.91 199 ASP A N 1
ATOM 1527 C CA . ASP A 1 199 ? 26.077 -10.109 3.869 1.00 40.91 199 ASP A CA 1
ATOM 1528 C C . ASP A 1 199 ? 26.280 -10.575 5.326 1.00 40.91 199 ASP A C 1
ATOM 1530 O O . ASP A 1 199 ? 27.150 -10.067 6.033 1.00 40.91 199 ASP A O 1
ATOM 1534 N N . ALA A 1 200 ? 25.589 -11.633 5.775 1.00 44.12 200 ALA A N 1
ATOM 1535 C CA . ALA A 1 200 ? 25.958 -12.312 7.027 1.00 44.12 200 ALA A CA 1
ATOM 1536 C C . ALA A 1 200 ? 27.302 -13.071 6.912 1.00 44.12 200 ALA A C 1
ATOM 1538 O O . ALA A 1 200 ? 27.939 -13.378 7.918 1.00 44.12 200 ALA A O 1
ATOM 1539 N N . VAL A 1 201 ? 27.777 -13.335 5.687 1.00 42.34 201 VAL A N 1
ATOM 1540 C CA . VAL A 1 201 ? 29.125 -13.832 5.382 1.00 42.34 201 VAL A CA 1
ATOM 1541 C C . VAL A 1 201 ? 29.542 -13.269 4.013 1.00 42.34 201 VAL A C 1
ATOM 1543 O O . VAL A 1 201 ? 29.094 -13.752 2.983 1.00 42.34 201 VAL A O 1
ATOM 1546 N N . THR A 1 202 ? 30.459 -12.295 4.016 1.00 43.06 202 THR A N 1
ATOM 1547 C CA . THR A 1 202 ? 31.241 -11.746 2.877 1.00 43.06 202 THR A CA 1
ATOM 1548 C C . THR A 1 202 ? 30.635 -10.652 1.975 1.00 43.06 202 THR A C 1
ATOM 1550 O O . THR A 1 202 ? 30.254 -10.933 0.846 1.00 43.06 202 THR A O 1
ATOM 1553 N N . GLY A 1 203 ? 30.811 -9.380 2.359 1.00 33.72 203 GLY A N 1
ATOM 1554 C CA . GLY A 1 203 ? 30.722 -8.266 1.400 1.00 33.72 203 GLY A CA 1
ATOM 1555 C C . GLY A 1 203 ? 30.795 -6.868 2.012 1.00 33.72 203 GLY A C 1
ATOM 1556 O O . GLY A 1 203 ? 29.804 -6.205 2.260 1.00 33.72 203 GLY A O 1
ATOM 1557 N N . ALA A 1 204 ? 32.011 -6.379 2.234 1.00 37.47 204 ALA A N 1
ATOM 1558 C CA . ALA A 1 204 ? 32.279 -5.012 2.666 1.00 37.47 204 ALA A CA 1
ATOM 1559 C C . ALA A 1 204 ? 31.713 -3.940 1.710 1.00 37.47 204 ALA A C 1
ATOM 1561 O O . ALA A 1 204 ? 31.875 -4.047 0.500 1.00 37.47 204 ALA A O 1
ATOM 1562 N N . THR A 1 205 ? 31.214 -2.828 2.262 1.00 37.72 205 THR A N 1
ATOM 1563 C CA . THR A 1 205 ? 31.823 -1.495 2.058 1.00 37.72 205 THR A CA 1
ATOM 1564 C C . THR A 1 205 ? 31.250 -0.440 3.016 1.00 37.72 205 THR A C 1
ATOM 1566 O O . THR A 1 205 ? 30.161 0.087 2.822 1.00 37.72 205 THR A O 1
ATOM 1569 N N . LYS A 1 206 ? 32.050 -0.051 4.015 1.00 40.94 206 LYS A N 1
ATOM 1570 C CA . LYS A 1 206 ? 32.306 1.354 4.383 1.00 40.94 206 LYS A CA 1
ATOM 1571 C C . LYS A 1 206 ? 33.571 1.380 5.244 1.00 40.94 206 LYS A C 1
ATOM 1573 O O . LYS A 1 206 ? 33.588 0.943 6.392 1.00 40.94 206 LYS A O 1
ATOM 1578 N N . ASP A 1 207 ? 34.652 1.810 4.601 1.00 47.12 207 ASP A N 1
ATOM 1579 C CA . ASP A 1 207 ? 36.014 1.860 5.122 1.00 47.12 207 ASP A CA 1
ATOM 1580 C C . ASP A 1 207 ? 36.090 2.562 6.486 1.00 47.12 207 ASP A C 1
ATOM 1582 O O . ASP A 1 207 ? 35.750 3.738 6.617 1.00 47.12 207 ASP A O 1
ATOM 1586 N N . GLY A 1 208 ? 36.576 1.836 7.496 1.00 47.91 208 GLY A N 1
ATOM 1587 C CA . GLY A 1 208 ? 37.002 2.402 8.778 1.00 47.91 208 GLY A CA 1
ATOM 1588 C C . GLY A 1 208 ? 36.704 1.533 9.998 1.00 47.91 208 GLY A C 1
ATOM 1589 O O . GLY A 1 208 ? 37.522 1.483 10.907 1.00 47.91 208 GLY A O 1
ATOM 1590 N N . ILE A 1 209 ? 35.579 0.815 10.000 1.00 47.38 209 ILE A N 1
ATOM 1591 C CA . ILE A 1 209 ? 35.112 0.035 11.167 1.00 47.38 209 ILE A CA 1
ATOM 1592 C C . ILE A 1 209 ? 35.538 -1.447 11.067 1.00 47.38 209 ILE A C 1
ATOM 1594 O O . ILE A 1 209 ? 35.752 -2.122 12.071 1.00 47.38 209 ILE A O 1
ATOM 1598 N N . ASP A 1 210 ? 35.758 -1.938 9.846 1.00 54.91 210 ASP A N 1
ATOM 1599 C CA . ASP A 1 210 ? 35.987 -3.357 9.542 1.00 54.91 210 ASP A CA 1
ATOM 1600 C C . ASP A 1 210 ? 37.348 -3.895 10.039 1.00 54.91 210 ASP A C 1
ATOM 1602 O O . ASP A 1 210 ? 37.439 -5.025 10.507 1.00 54.91 210 ASP A O 1
ATOM 1606 N N . GLU A 1 211 ? 38.420 -3.095 10.030 1.00 52.94 211 GLU A N 1
ATOM 1607 C CA . GLU A 1 211 ? 39.745 -3.578 10.463 1.00 52.94 211 GLU A CA 1
ATOM 1608 C C . GLU A 1 211 ? 39.841 -3.795 11.978 1.00 52.94 211 GLU A C 1
ATOM 1610 O O . GLU A 1 211 ? 40.486 -4.742 12.435 1.00 52.94 211 GLU A O 1
ATOM 1615 N N . GLU A 1 212 ? 39.184 -2.949 12.772 1.00 51.62 212 GLU A N 1
ATOM 1616 C CA . GLU A 1 212 ? 39.206 -3.067 14.230 1.00 51.62 212 GLU A CA 1
ATOM 1617 C C . GLU A 1 212 ? 38.360 -4.258 14.691 1.00 51.62 212 GLU A C 1
ATOM 1619 O O . GLU A 1 212 ? 38.835 -5.076 15.481 1.00 51.62 212 GLU A O 1
ATOM 1624 N N . VAL A 1 213 ? 37.179 -4.445 14.091 1.00 59.06 213 VAL A N 1
ATOM 1625 C CA . VAL A 1 213 ? 36.315 -5.611 14.332 1.00 59.06 213 VAL A CA 1
ATOM 1626 C C . VAL A 1 213 ? 36.971 -6.906 13.837 1.00 59.06 213 VAL A C 1
ATOM 1628 O O . VAL A 1 213 ? 36.992 -7.899 14.567 1.00 59.06 213 VAL A O 1
ATOM 1631 N N . LYS A 1 214 ? 37.605 -6.913 12.654 1.00 62.50 214 LYS A N 1
ATOM 1632 C CA . LYS A 1 214 ? 38.379 -8.072 12.160 1.00 62.50 214 LYS A CA 1
ATOM 1633 C C . LYS A 1 214 ? 39.528 -8.436 13.085 1.00 62.50 214 LYS A C 1
ATOM 1635 O O . LYS A 1 214 ? 39.757 -9.619 13.341 1.00 62.50 214 LYS A O 1
ATOM 1640 N N . LYS A 1 215 ? 40.257 -7.440 13.590 1.00 67.19 215 LYS A N 1
ATOM 1641 C CA . LYS A 1 215 ? 41.356 -7.658 14.533 1.00 67.19 215 LYS A CA 1
ATOM 1642 C C . LYS A 1 215 ? 40.846 -8.259 15.841 1.00 67.19 215 LYS A C 1
ATOM 1644 O O . LYS A 1 215 ? 41.473 -9.180 16.360 1.00 67.19 215 LYS A O 1
ATOM 1649 N N . LEU A 1 216 ? 39.701 -7.790 16.331 1.00 62.72 216 LEU A N 1
ATOM 1650 C CA . LEU A 1 216 ? 39.067 -8.289 17.550 1.00 62.72 216 LEU A CA 1
ATOM 1651 C C . LEU A 1 216 ? 38.581 -9.740 17.382 1.00 62.72 216 LEU A C 1
ATOM 1653 O O . LEU A 1 216 ? 38.867 -10.591 18.222 1.00 62.72 216 LEU A O 1
ATOM 1657 N N . MET A 1 217 ? 37.971 -10.064 16.238 1.00 63.31 217 MET A N 1
ATOM 1658 C CA . MET A 1 217 ? 37.566 -11.432 15.882 1.00 63.31 217 MET A CA 1
ATOM 1659 C C . MET A 1 217 ? 38.763 -12.384 15.720 1.00 63.31 217 MET A C 1
ATOM 1661 O O . MET A 1 217 ? 38.703 -13.547 16.125 1.00 63.31 217 MET A O 1
ATOM 1665 N N . GLN A 1 218 ? 39.884 -11.910 15.164 1.00 66.94 218 GLN A N 1
ATOM 1666 C CA . GLN A 1 218 ? 41.122 -12.696 15.082 1.00 66.94 218 GLN A CA 1
ATOM 1667 C C . GLN A 1 218 ? 41.737 -12.954 16.461 1.00 66.94 218 GLN A C 1
ATOM 1669 O O . GLN A 1 218 ? 42.213 -14.061 16.714 1.00 66.94 218 GLN A O 1
ATOM 1674 N N . GLN A 1 219 ? 41.713 -11.961 17.353 1.00 65.12 219 GLN A N 1
ATOM 1675 C CA . GLN A 1 219 ? 42.168 -12.115 18.737 1.00 65.12 219 GLN A CA 1
ATOM 1676 C C . GLN A 1 219 ? 41.307 -13.125 19.499 1.00 65.12 219 GLN A C 1
ATOM 1678 O O . GLN A 1 219 ? 41.857 -14.000 20.164 1.00 65.12 219 GLN A O 1
ATOM 1683 N N . TYR A 1 220 ? 39.984 -13.072 19.328 1.00 61.84 220 TYR A N 1
ATOM 1684 C CA . TYR A 1 220 ? 39.053 -14.045 19.901 1.00 61.84 220 TYR A CA 1
ATOM 1685 C C . TYR A 1 220 ? 39.344 -15.473 19.416 1.00 61.84 220 TYR A C 1
ATOM 1687 O O . TYR A 1 220 ? 39.459 -16.403 20.215 1.00 61.84 220 TYR A O 1
ATOM 1695 N N . LYS A 1 221 ? 39.563 -15.651 18.107 1.00 64.81 221 LYS A N 1
ATOM 1696 C CA . LYS A 1 221 ? 39.898 -16.958 17.526 1.00 64.81 221 LYS A CA 1
ATOM 1697 C C . LYS A 1 221 ? 41.225 -17.515 18.058 1.00 64.81 221 LYS A C 1
ATOM 1699 O O . LYS A 1 221 ? 41.308 -18.698 18.368 1.00 64.81 221 LYS A O 1
ATOM 1704 N N . ALA A 1 222 ? 42.234 -16.658 18.225 1.00 67.12 222 ALA A N 1
ATOM 1705 C CA . ALA A 1 222 ? 43.520 -17.045 18.804 1.00 67.12 222 ALA A CA 1
ATOM 1706 C C . ALA A 1 222 ? 43.423 -17.404 20.301 1.00 67.12 222 ALA A C 1
ATOM 1708 O O . ALA A 1 222 ? 44.106 -18.324 20.749 1.00 67.12 222 ALA A O 1
ATOM 1709 N N . ALA A 1 223 ? 42.567 -16.715 21.065 1.00 61.41 223 ALA A N 1
ATOM 1710 C CA . ALA A 1 223 ? 42.301 -17.033 22.468 1.00 61.41 223 ALA A CA 1
ATOM 1711 C C . ALA A 1 223 ? 41.589 -18.392 22.616 1.00 61.41 223 ALA A C 1
ATOM 1713 O O . ALA A 1 223 ? 42.015 -19.216 23.430 1.00 61.41 223 ALA A O 1
ATOM 1714 N N . LYS A 1 224 ? 40.603 -18.686 21.750 1.00 59.22 224 LYS A N 1
ATOM 1715 C CA . LYS A 1 224 ? 39.910 -19.990 21.683 1.00 59.22 224 LYS A CA 1
ATOM 1716 C C . LYS A 1 224 ? 40.880 -21.145 21.399 1.00 59.22 224 LYS A C 1
ATOM 1718 O O . LYS A 1 224 ? 40.815 -22.181 22.058 1.00 59.22 224 LYS A O 1
ATOM 1723 N N . ASP A 1 225 ? 41.839 -20.944 20.493 1.00 60.88 225 ASP A N 1
ATOM 1724 C CA . ASP A 1 225 ? 42.869 -21.945 20.171 1.00 60.88 225 ASP A CA 1
ATOM 1725 C C . ASP A 1 225 ? 43.896 -22.157 21.308 1.00 60.88 225 ASP A C 1
ATOM 1727 O O . ASP A 1 225 ? 44.604 -23.167 21.328 1.00 60.88 225 ASP A O 1
ATOM 1731 N N . SER A 1 226 ? 43.978 -21.233 22.275 1.00 62.84 226 SER A N 1
ATOM 1732 C CA . SER A 1 226 ? 44.899 -21.304 23.420 1.00 62.84 226 SER A CA 1
ATOM 1733 C C . SER A 1 226 ? 44.333 -22.028 24.653 1.00 62.84 226 SER A C 1
ATOM 1735 O O . SER A 1 226 ? 45.064 -22.252 25.619 1.00 62.84 226 SER A O 1
ATOM 1737 N N . GLY A 1 227 ? 43.069 -22.469 24.595 1.00 54.72 227 GLY A N 1
ATOM 1738 C CA . GLY A 1 227 ? 42.444 -23.293 25.632 1.00 54.72 227 GLY A CA 1
ATOM 1739 C C . GLY A 1 227 ? 41.827 -22.520 26.801 1.00 54.72 227 GLY A C 1
ATOM 1740 O O . GLY A 1 227 ? 41.571 -23.125 27.843 1.00 54.72 227 GLY A O 1
ATOM 1741 N N . GLU A 1 228 ? 41.572 -21.215 26.658 1.00 55.47 228 GLU A N 1
ATOM 1742 C CA . GLU A 1 228 ? 40.700 -20.500 27.596 1.00 55.47 228 GLU A CA 1
ATOM 1743 C C . GLU A 1 228 ? 39.251 -20.968 27.409 1.00 55.47 228 GLU A C 1
ATOM 1745 O O . GLU A 1 228 ? 38.690 -20.912 26.315 1.00 55.47 228 GLU A O 1
ATOM 1750 N N . ALA A 1 229 ? 38.659 -21.486 28.487 1.00 49.16 229 ALA A N 1
ATOM 1751 C CA . ALA A 1 229 ? 37.282 -21.954 28.507 1.00 49.16 229 ALA A CA 1
ATOM 1752 C C . ALA A 1 229 ? 36.330 -20.752 28.497 1.00 49.16 229 ALA A C 1
ATOM 1754 O O . ALA A 1 229 ? 35.987 -20.215 29.547 1.00 49.16 229 ALA A O 1
ATOM 1755 N N . LEU A 1 230 ? 35.924 -20.333 27.305 1.00 53.34 230 LEU A N 1
ATOM 1756 C CA . LEU A 1 230 ? 34.817 -19.408 27.091 1.00 53.34 230 LEU A CA 1
ATOM 1757 C C . LEU A 1 230 ? 33.797 -20.134 26.205 1.00 53.34 230 LEU A C 1
ATOM 1759 O O . LEU A 1 230 ? 34.176 -20.759 25.211 1.00 53.34 230 LEU A O 1
ATOM 1763 N N . SER A 1 231 ? 32.533 -20.154 26.634 1.00 53.59 231 SER A N 1
ATOM 1764 C CA . SER A 1 231 ? 31.440 -20.866 25.962 1.00 53.59 231 SER A CA 1
ATOM 1765 C C . SER A 1 231 ? 31.195 -20.297 24.561 1.00 53.59 231 SER A C 1
ATOM 1767 O O . SER A 1 231 ? 31.482 -19.134 24.286 1.00 53.59 231 SER A O 1
ATOM 1769 N N . GLU A 1 232 ? 30.670 -21.125 23.650 1.00 48.09 232 GLU A N 1
ATOM 1770 C CA . GLU A 1 232 ? 30.419 -20.731 22.252 1.00 48.09 232 GLU A CA 1
ATOM 1771 C C . GLU A 1 232 ? 29.332 -19.653 22.084 1.00 48.09 232 GLU A C 1
ATOM 1773 O O . GLU A 1 232 ? 29.141 -19.171 20.972 1.00 48.09 232 GLU A O 1
ATOM 1778 N N . GLU A 1 233 ? 28.666 -19.244 23.168 1.00 52.75 233 GLU A N 1
ATOM 1779 C CA . GLU A 1 233 ? 27.471 -18.390 23.142 1.00 52.75 233 GLU A CA 1
ATOM 1780 C C . GLU A 1 233 ? 27.675 -16.974 23.709 1.00 52.75 233 GLU A C 1
ATOM 1782 O O . GLU A 1 233 ? 26.798 -16.132 23.543 1.00 52.75 233 GLU A O 1
ATOM 1787 N N . GLU A 1 234 ? 28.821 -16.648 24.319 1.00 55.50 234 GLU A N 1
ATOM 1788 C CA . GLU A 1 234 ? 29.040 -15.311 24.894 1.00 55.50 234 GLU A CA 1
ATOM 1789 C C . GLU A 1 234 ? 30.064 -14.503 24.083 1.00 55.50 234 GLU A C 1
ATOM 1791 O O . GLU A 1 234 ? 31.282 -14.687 24.182 1.00 55.50 234 GLU A O 1
ATOM 1796 N N . LEU A 1 235 ? 29.566 -13.558 23.276 1.00 56.75 235 LEU A N 1
ATOM 1797 C CA . LEU A 1 235 ? 30.390 -12.464 22.762 1.00 56.75 235 LEU A CA 1
ATOM 1798 C C . LEU A 1 235 ? 30.854 -11.605 23.955 1.00 56.75 235 LEU A C 1
ATOM 1800 O O . LEU A 1 235 ? 30.022 -11.218 24.777 1.00 56.75 235 LEU A O 1
ATOM 1804 N N . PRO A 1 236 ? 32.151 -11.258 24.069 1.00 65.69 236 PRO A N 1
ATOM 1805 C CA . PRO A 1 236 ? 32.621 -10.395 25.147 1.00 65.69 236 PRO A CA 1
ATOM 1806 C C . PRO A 1 236 ? 31.861 -9.061 25.158 1.00 65.69 236 PRO A C 1
ATOM 1808 O O . PRO A 1 236 ? 31.661 -8.452 24.105 1.00 65.69 236 PRO A O 1
ATOM 1811 N N . ALA A 1 237 ? 31.478 -8.585 26.345 1.00 58.28 237 ALA A N 1
ATOM 1812 C CA . ALA A 1 237 ? 30.673 -7.370 26.530 1.00 58.28 237 ALA A CA 1
ATOM 1813 C C . ALA A 1 237 ? 31.263 -6.119 25.840 1.00 58.28 237 ALA A C 1
ATOM 1815 O O . ALA A 1 237 ? 30.535 -5.233 25.390 1.00 58.28 237 ALA A O 1
ATOM 1816 N N . ASP A 1 238 ? 32.586 -6.070 25.690 1.00 54.00 238 ASP A N 1
ATOM 1817 C CA . ASP A 1 238 ? 33.301 -4.989 25.007 1.00 54.00 238 ASP A CA 1
ATOM 1818 C C . ASP A 1 238 ? 33.031 -4.977 23.487 1.00 54.00 238 ASP A C 1
ATOM 1820 O O . ASP A 1 238 ? 32.991 -3.919 22.859 1.00 54.00 238 ASP A O 1
ATOM 1824 N N . ILE A 1 239 ? 32.793 -6.150 22.886 1.00 56.94 239 ILE A N 1
ATOM 1825 C CA . ILE A 1 239 ? 32.402 -6.284 21.474 1.00 56.94 239 ILE A CA 1
ATOM 1826 C C . ILE A 1 239 ? 30.940 -5.880 21.310 1.00 56.94 239 ILE A C 1
ATOM 1828 O O . ILE A 1 239 ? 30.622 -5.098 20.417 1.00 56.94 239 ILE A O 1
ATOM 1832 N N . LEU A 1 240 ? 30.072 -6.370 22.201 1.00 55.75 240 LEU A N 1
ATOM 1833 C CA . LEU A 1 240 ? 28.638 -6.080 22.173 1.00 55.75 240 LEU A CA 1
ATOM 1834 C C . LEU A 1 240 ? 28.382 -4.569 22.279 1.00 55.75 240 LEU A C 1
ATOM 1836 O O . LEU A 1 240 ? 27.710 -3.992 21.432 1.00 55.75 240 LEU A O 1
ATOM 1840 N N . SER A 1 241 ? 29.033 -3.912 23.241 1.00 61.47 241 SER A N 1
ATOM 1841 C CA . SER A 1 241 ? 28.924 -2.462 23.444 1.00 61.47 241 SER A CA 1
ATOM 1842 C C . SER A 1 241 ? 29.468 -1.636 22.275 1.00 61.47 241 SER A C 1
ATOM 1844 O O . SER A 1 241 ? 28.924 -0.579 21.963 1.00 61.47 241 SER A O 1
ATOM 1846 N N . THR A 1 242 ? 30.512 -2.110 21.590 1.00 58.12 242 THR A N 1
ATOM 1847 C CA . THR A 1 242 ? 31.056 -1.436 20.399 1.00 58.12 242 THR A CA 1
ATOM 1848 C C . THR A 1 242 ? 30.110 -1.559 19.204 1.00 58.12 242 THR A C 1
ATOM 1850 O O . THR A 1 242 ? 29.921 -0.593 18.464 1.00 58.12 242 THR A O 1
ATOM 1853 N N . VAL A 1 243 ? 29.482 -2.727 19.030 1.00 55.75 243 VAL A N 1
ATOM 1854 C CA . VAL A 1 243 ? 28.472 -2.958 17.988 1.00 55.75 243 VAL A CA 1
ATOM 1855 C C . VAL A 1 243 ? 27.238 -2.100 18.256 1.00 55.75 243 VAL A C 1
ATOM 1857 O O . VAL A 1 243 ? 26.838 -1.342 17.376 1.00 55.75 243 VAL A O 1
ATOM 1860 N N . GLU A 1 244 ? 26.701 -2.122 19.476 1.00 58.53 244 GLU A N 1
ATOM 1861 C CA . GLU A 1 244 ? 25.549 -1.307 19.883 1.00 58.53 244 GLU A CA 1
ATOM 1862 C C . GLU A 1 244 ? 25.808 0.197 19.713 1.00 58.53 244 GLU A C 1
ATOM 1864 O O . GLU A 1 244 ? 24.956 0.915 19.194 1.00 58.53 244 GLU A O 1
ATOM 1869 N N . ALA A 1 245 ? 27.006 0.680 20.060 1.00 60.62 245 ALA A N 1
ATOM 1870 C CA . ALA A 1 245 ? 27.386 2.084 19.884 1.00 60.62 245 ALA A CA 1
ATOM 1871 C C . ALA A 1 245 ? 27.539 2.512 18.410 1.00 60.62 245 ALA A C 1
ATOM 1873 O O . ALA A 1 245 ? 27.573 3.709 18.119 1.00 60.62 245 ALA A O 1
ATOM 1874 N N . SER A 1 246 ? 27.649 1.555 17.483 1.00 54.75 246 SER A N 1
ATOM 1875 C CA . SER A 1 246 ? 27.756 1.805 16.039 1.00 54.75 246 SER A CA 1
ATOM 1876 C C . SER A 1 246 ? 26.411 1.766 15.299 1.00 54.75 246 SER A C 1
ATOM 1878 O O . SER A 1 246 ? 26.342 2.165 14.133 1.00 54.75 246 SER A O 1
ATOM 1880 N N . VAL A 1 247 ? 25.335 1.339 15.972 1.00 50.34 247 VAL A N 1
ATOM 1881 C CA . VAL A 1 247 ? 23.965 1.397 15.447 1.00 50.34 247 VAL A CA 1
ATOM 1882 C C . VAL A 1 247 ? 23.464 2.839 15.557 1.00 50.34 247 VAL A C 1
ATOM 1884 O O . VAL A 1 247 ? 23.311 3.381 16.649 1.00 50.34 247 VAL A O 1
ATOM 1887 N N . THR A 1 248 ? 23.228 3.490 14.418 1.00 49.03 248 THR A N 1
ATOM 1888 C CA . THR A 1 248 ? 22.646 4.839 14.370 1.00 49.03 248 THR A CA 1
ATOM 1889 C C . THR A 1 248 ? 21.183 4.824 14.830 1.00 49.03 248 THR A C 1
ATOM 1891 O O . THR A 1 248 ? 20.498 3.818 14.670 1.00 49.03 248 THR A O 1
ATOM 1894 N N . ASP A 1 249 ? 20.678 5.946 15.356 1.00 51.28 249 ASP A N 1
ATOM 1895 C CA . ASP A 1 249 ? 19.280 6.101 15.821 1.00 51.28 249 ASP A CA 1
ATOM 1896 C C . ASP A 1 249 ? 18.238 5.681 14.759 1.00 51.28 249 ASP A C 1
ATOM 1898 O O . ASP A 1 249 ? 17.182 5.142 15.088 1.00 51.28 249 ASP A O 1
ATOM 1902 N N . ASP A 1 250 ? 18.548 5.880 13.474 1.00 45.03 250 ASP A N 1
ATOM 1903 C CA . ASP A 1 250 ? 17.678 5.487 12.358 1.00 45.03 250 ASP A CA 1
ATOM 1904 C C . ASP A 1 250 ? 17.596 3.958 12.192 1.00 45.03 250 ASP A C 1
ATOM 1906 O O . ASP A 1 250 ? 16.543 3.425 11.853 1.00 45.03 250 ASP A O 1
ATOM 1910 N N . ARG A 1 251 ? 18.662 3.227 12.550 1.00 45.06 251 ARG A N 1
ATOM 1911 C CA . ARG A 1 251 ? 18.707 1.754 12.537 1.00 45.06 251 ARG A CA 1
ATOM 1912 C C . ARG A 1 251 ? 18.070 1.120 13.776 1.00 45.06 251 ARG A C 1
ATOM 1914 O O . ARG A 1 251 ? 18.048 -0.099 13.873 1.00 45.06 251 ARG A O 1
ATOM 1921 N N . GLN A 1 252 ? 17.542 1.912 14.712 1.00 52.41 252 GLN A N 1
ATOM 1922 C CA . GLN A 1 252 ? 16.791 1.411 15.873 1.00 52.41 252 GLN A CA 1
ATOM 1923 C C . GLN A 1 252 ? 15.277 1.316 15.613 1.00 52.41 252 GLN A C 1
ATOM 1925 O O . GLN A 1 252 ? 14.520 0.892 16.489 1.00 52.41 252 GLN A O 1
ATOM 1930 N N . ARG A 1 253 ? 14.806 1.731 14.429 1.00 48.22 253 ARG A N 1
ATOM 1931 C CA . ARG A 1 253 ? 13.382 1.743 14.068 1.00 48.22 253 ARG A CA 1
ATOM 1932 C C . ARG A 1 253 ? 13.048 0.559 13.169 1.00 48.22 253 ARG A C 1
ATOM 1934 O O . ARG A 1 253 ? 13.160 0.631 11.948 1.00 48.22 253 ARG A O 1
ATOM 1941 N N . PHE A 1 254 ? 12.603 -0.520 13.797 1.00 53.00 254 PHE A N 1
ATOM 1942 C CA . PHE A 1 254 ? 12.193 -1.745 13.118 1.00 53.00 254 PHE A CA 1
ATOM 1943 C C . PHE A 1 254 ? 10.671 -1.821 13.003 1.00 53.00 254 PHE A C 1
ATOM 1945 O O . PHE A 1 254 ? 9.941 -1.341 13.875 1.00 53.00 254 PHE A O 1
ATOM 1952 N N . ALA A 1 255 ? 10.190 -2.451 11.933 1.00 53.16 255 ALA A N 1
ATOM 1953 C CA . ALA A 1 255 ? 8.802 -2.875 11.822 1.00 53.16 255 ALA A CA 1
ATOM 1954 C C . ALA A 1 255 ? 8.714 -4.382 12.100 1.00 53.16 255 ALA A C 1
ATOM 1956 O O . ALA A 1 255 ? 9.168 -5.193 11.288 1.00 53.16 255 ALA A O 1
ATOM 1957 N N . THR A 1 256 ? 8.109 -4.744 13.231 1.00 48.25 256 THR A N 1
ATOM 1958 C CA . THR A 1 256 ? 7.983 -6.138 13.676 1.00 48.25 256 THR A CA 1
ATOM 1959 C C . THR A 1 256 ? 6.526 -6.515 13.910 1.00 48.25 256 THR A C 1
ATOM 1961 O O . THR A 1 256 ? 5.725 -5.691 14.358 1.00 48.25 256 THR A O 1
ATOM 1964 N N . PHE A 1 257 ? 6.174 -7.759 13.582 1.00 49.88 257 PHE A N 1
ATOM 1965 C CA . PHE A 1 257 ? 4.834 -8.310 13.775 1.00 49.88 257 PHE A CA 1
ATOM 1966 C C . PHE A 1 257 ? 4.915 -9.657 14.477 1.00 49.88 257 PHE A C 1
ATOM 1968 O O . PHE A 1 257 ? 5.721 -10.506 14.104 1.00 49.88 257 PHE A O 1
ATOM 1975 N N . THR A 1 258 ? 4.010 -9.855 15.428 1.00 34.56 258 THR A N 1
ATOM 1976 C CA . THR A 1 258 ? 3.745 -11.134 16.082 1.00 34.56 258 THR A CA 1
ATOM 1977 C C . THR A 1 258 ? 2.344 -11.609 15.710 1.00 34.56 258 THR A C 1
ATOM 1979 O O . THR A 1 258 ? 1.383 -10.832 15.7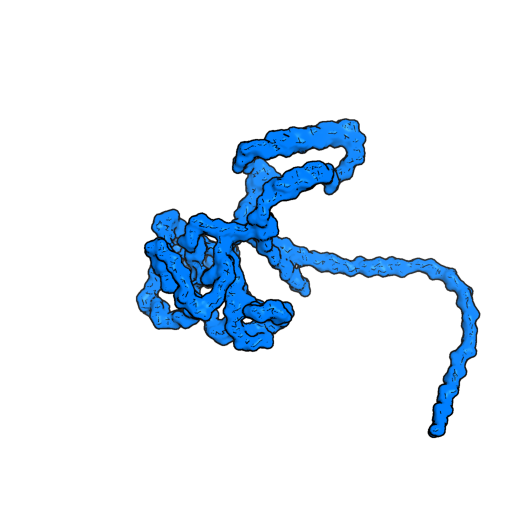03 1.00 34.56 258 THR A O 1
ATOM 1982 N N . ALA A 1 259 ? 2.224 -12.886 15.355 1.00 31.06 259 ALA A N 1
ATOM 1983 C CA . ALA A 1 259 ? 0.941 -13.537 15.123 1.00 31.06 259 ALA A CA 1
ATOM 1984 C C . ALA A 1 259 ? 0.606 -14.426 16.333 1.00 31.06 259 ALA A C 1
ATOM 1986 O O . ALA A 1 259 ? 1.461 -15.213 16.729 1.00 31.06 259 ALA A O 1
ATOM 1987 N N . PRO A 1 260 ? -0.599 -14.327 16.925 1.00 37.19 260 PRO A N 1
ATOM 1988 C CA . PRO A 1 260 ? -1.050 -15.326 17.887 1.00 37.19 260 PRO A CA 1
ATOM 1989 C C . PRO A 1 260 ? -1.350 -16.651 17.164 1.00 37.19 260 PRO A C 1
ATOM 1991 O O . PRO A 1 260 ? -1.946 -16.624 16.079 1.00 37.19 260 PRO A O 1
ATOM 1994 N N . GLY A 1 261 ? -0.906 -17.763 17.762 1.00 33.16 261 GLY A N 1
ATOM 1995 C CA . GLY A 1 261 ? -1.204 -19.140 17.346 1.00 33.16 261 GLY A CA 1
ATOM 1996 C C . GLY A 1 261 ? -2.677 -19.506 17.473 1.00 33.16 261 GLY A C 1
ATOM 1997 O O . GLY A 1 261 ? -3.366 -18.931 18.349 1.00 33.16 261 GLY A O 1
#

Sequence (261 aa):
DEAHVVVAEKEEGDGQNYGEDEEDEDEDEDQLEWMLGFVEAPEDGAELLRHRFPSKVGGRPAWLDPVHLPSASQLTCGATGRPLDFLLQVYAPVETVPAAFHRTLFVFTSPEGDSVAKTGAVRVFRCQLDRENQFYGPEPAGEEDKAPPPLPATLAGAVDDRWRVAEAEVAVAEGRQPGELSGVPLFPENEIVVEPEADAVTGATKDGIDEEVKKLMQQYKAAKDSGEALSEEELPADILSTVEASVTDDRQRFATFTAPG

Nearest PDB structures (foldseek):
  2fim-assembly1_B  TM=3.984E-01  e=4.622E+00  Homo sapiens
  8kec-assembly1_a  TM=1.484E-01  e=1.702E+00  unclassified Caudoviricetes

Foldseek 3Di:
DDDDDDDDDDDDDDDDDDDDPPPPPPDPPPFDKDFLAFWAADPAPLCQALLVLFWKFKDFDNDVPQQPDDDQVLQAAPQPRHGWAWTTKDFDADCVDQQANTKMKTKTAAPPPVCRPPPRRIDIDIDGHGCDDQFYHVDGDDPPCSAGDDHDPVRVPDDPDQNPSVVCRVCSSVVHHPPCVHPDDMDDMTGGDDDPPPVVPDDDDDPDPVVVLVVVVVVVVVVVVVPDDDDPPDDPPVSVVVVVVPQDPSNVGTDMDTDDD

Radius of gyration: 28.28 Å; Cα contacts (8 Å, |Δi|>4): 351; chains: 1; bounding box: 77×57×85 Å

pLDDT: mean 74.12, std 22.44, range [24.31, 98.44]

Organism: NCBI:txid63592

Mean predicted aligned error: 16.11 Å

Solvent-accessible surface area (backbone atoms only — not comparable to full-atom values): 16414 Å² total; per-residue (Å²): 140,78,89,83,87,83,86,87,88,87,80,92,79,92,78,89,79,82,86,80,83,77,72,79,76,72,73,80,67,81,69,62,71,49,79,67,27,40,52,39,77,60,95,47,79,55,58,58,32,42,63,59,58,47,30,29,35,23,38,62,77,51,50,83,58,80,61,79,63,79,49,73,76,74,41,34,17,66,66,77,68,42,67,42,39,61,46,33,34,43,53,57,62,32,80,92,40,59,66,28,25,42,23,36,41,40,35,30,32,36,80,53,71,95,41,47,90,39,76,45,13,50,51,76,47,80,48,62,34,41,60,61,51,100,72,44,62,85,64,80,69,54,91,85,56,51,53,62,72,79,71,59,80,92,57,70,83,75,59,85,55,79,64,44,48,73,65,34,50,54,28,42,50,70,76,37,80,58,64,84,83,28,103,56,93,62,46,77,60,27,33,42,47,63,80,70,89,71,53,89,75,76,71,89,87,70,94,79,60,59,65,60,53,51,50,49,53,50,52,52,52,54,44,55,77,70,67,59,94,67,67,100,81,67,76,56,66,72,57,54,53,53,54,59,72,66,56,50,80,64,77,71,42,69,47,74,52,78,60,84,130